Protein AF-A0A7Y5C5S9-F1 (afdb_monomer)

Mean predicted aligned error: 4.62 Å

Foldseek 3Di:
DVLPADPVAQQRCPLQDGPCCCVPPQVARSNAQQRCPLQHGCNCCVPPQVARSNDQQRCPQPRGCNCCVPPQVWRSNWHWAKAWDPPAAAAEAEAQDKDKTFIDTTTRLDFWKWKFKDAQNHGDGTQGPIDTPPGIDMGHHHPPDDWDWRIWMKMARPRDRVHIDRHPGIYTYYYDDDD

Sequence (179 aa):
NTHGTNPKKADTDDDGLSDGAEVNTHGTNPKKADTDDDGLSDGDEVNVYGTDPLDRDTDNDTLLDGAEVNVYGTNPTEPDLLILVKPEDGATWKIGEKYSIRWNSIGGVGEFVRIELWRDSSFVRKIKNSTANDGKSNWKVPDDVEPGDGYHIYIQSIATPAIDDIGDNSFSVKRKRAR

Secondary structure (DSSP, 8-state):
--S---TT-SSSSSSSS-HHHIIIII---TT-SSSSSSSS-HHHIIIII---TT-S-TT-SSS-HHHIIIII---TTS--EEEEEESPTTEEEETT-EEEEEEEEESS--SEEEEEEEETTEEEEEEEEEEESSSEEEEE--TTSPPEEEEEEEEEESS-TT-EE--S--EEEEPPPP-

Solvent-accessible surface area (backbone atoms only — not comparable to full-atom values): 9758 Å² total; per-residue (Å²): 122,94,84,68,56,46,95,92,44,67,35,52,50,73,38,80,46,37,37,63,47,23,60,75,71,70,67,40,48,48,72,40,37,37,55,57,70,41,73,45,32,38,25,44,22,62,75,71,70,69,40,49,47,80,42,46,35,56,48,67,59,84,56,32,32,23,44,22,57,78,73,65,69,36,54,45,75,48,48,44,42,45,45,70,64,32,70,48,66,75,36,78,47,40,40,71,41,74,48,65,37,28,36,51,77,36,65,64,42,54,69,32,29,26,32,32,37,29,38,74,96,42,83,72,45,75,77,32,87,65,42,65,62,74,44,56,46,81,46,61,41,51,86,86,60,75,66,45,69,48,29,26,48,31,39,30,22,67,72,41,68,86,35,44,30,65,35,95,33,36,25,29,37,36,75,58,80,84,129

Nearest PDB structures (foldseek):
  3pdd-assembly1_A  TM=5.512E-01  e=2.841E-04  Acetivibrio thermocellus ATCC 27405
  3pxj-assembly4_D  TM=5.371E-01  e=2.336E-03  Drosophila melanogaster
  6dfq-assembly3_C  TM=6.005E-01  e=7.583E-03  Mus musculus
  5uv6-assembly1_B  TM=5.322E-01  e=9.716E-03  Homo sapiens
  4xed-assembly1_A  TM=4.357E-01  e=7.127E-03  Thermoplasmatales archaeon SCGC AB-540-F20

pLDDT: mean 94.69, std 7.01, range [57.31, 98.75]

Structure (mmCIF, N/CA/C/O backbone):
data_AF-A0A7Y5C5S9-F1
#
_entry.id   AF-A0A7Y5C5S9-F1
#
loop_
_atom_site.group_PDB
_atom_site.id
_atom_site.type_symbol
_atom_site.label_atom_id
_atom_site.label_alt_id
_atom_site.label_comp_id
_atom_site.label_asym_id
_atom_site.label_entity_id
_atom_site.label_seq_id
_atom_site.pdbx_PDB_ins_code
_atom_site.Cartn_x
_atom_site.Cartn_y
_atom_site.Cartn_z
_atom_site.occupancy
_atom_site.B_iso_or_equiv
_atom_site.auth_seq_id
_atom_site.auth_comp_id
_atom_site.auth_asym_id
_atom_site.auth_atom_id
_atom_site.pdbx_PDB_model_num
ATOM 1 N N . ASN A 1 1 ? 30.227 -10.612 -29.223 1.00 58.25 1 ASN A N 1
ATOM 2 C CA . ASN A 1 1 ? 28.996 -10.326 -28.471 1.00 58.25 1 ASN A CA 1
ATOM 3 C C . ASN A 1 1 ? 28.948 -11.272 -27.279 1.00 58.25 1 ASN A C 1
ATOM 5 O O . ASN A 1 1 ? 28.619 -12.435 -27.463 1.00 58.25 1 ASN A O 1
ATOM 9 N N . THR A 1 2 ? 29.396 -10.814 -26.111 1.00 68.06 2 THR A N 1
ATOM 10 C CA . THR A 1 2 ? 29.477 -11.603 -24.865 1.00 68.06 2 THR A CA 1
ATOM 11 C C . THR A 1 2 ? 28.144 -11.681 -24.120 1.00 68.06 2 THR A C 1
ATOM 13 O O . THR A 1 2 ? 27.938 -12.629 -23.375 1.00 68.06 2 THR A O 1
ATOM 16 N N . HIS A 1 3 ? 27.228 -10.746 -24.383 1.00 71.75 3 HIS A N 1
ATOM 17 C CA . HIS A 1 3 ? 25.889 -10.671 -23.779 1.00 71.75 3 HIS A CA 1
ATOM 18 C C . HIS A 1 3 ? 24.813 -11.311 -24.685 1.00 71.75 3 HIS A C 1
ATOM 20 O O . HIS A 1 3 ? 23.666 -11.528 -24.307 1.00 71.75 3 HIS A O 1
ATOM 26 N N . GLY A 1 4 ? 25.205 -11.705 -25.901 1.00 76.75 4 GLY A N 1
ATOM 27 C CA . GLY A 1 4 ? 24.376 -12.403 -26.877 1.00 76.75 4 GLY A CA 1
ATOM 28 C C . GLY A 1 4 ? 23.240 -11.559 -27.452 1.00 76.75 4 GLY A C 1
ATOM 29 O O . GLY A 1 4 ? 22.268 -12.147 -27.922 1.00 76.75 4 GLY A O 1
ATOM 30 N N . THR A 1 5 ? 23.343 -10.234 -27.377 1.00 82.56 5 THR A N 1
ATOM 31 C CA . THR A 1 5 ? 22.364 -9.288 -27.924 1.00 82.56 5 THR A CA 1
ATOM 32 C C . THR A 1 5 ? 22.268 -9.360 -29.454 1.00 82.56 5 THR A C 1
ATOM 34 O O . THR A 1 5 ? 23.055 -10.055 -30.117 1.00 82.56 5 THR A O 1
ATOM 37 N N . ASN A 1 6 ? 21.305 -8.672 -30.063 1.00 82.12 6 ASN A N 1
ATOM 38 C CA . ASN A 1 6 ? 21.208 -8.631 -31.518 1.00 82.12 6 ASN A CA 1
ATOM 39 C C . ASN A 1 6 ? 22.144 -7.544 -32.079 1.00 82.12 6 ASN A C 1
ATOM 41 O O . ASN A 1 6 ? 21.809 -6.374 -32.011 1.00 82.12 6 ASN A O 1
ATOM 45 N N . PRO A 1 7 ? 23.261 -7.868 -32.763 1.00 80.19 7 PRO A N 1
ATOM 46 C CA . PRO A 1 7 ? 24.206 -6.852 -33.248 1.00 80.19 7 PRO A CA 1
ATOM 47 C C . PRO A 1 7 ? 23.635 -5.909 -34.327 1.00 80.19 7 PRO A C 1
ATOM 49 O O . PRO A 1 7 ? 24.339 -5.011 -34.784 1.00 80.19 7 PRO A O 1
ATOM 52 N N . LYS A 1 8 ? 22.404 -6.146 -34.801 1.00 85.06 8 LYS A N 1
ATOM 53 C CA . LYS A 1 8 ? 21.686 -5.294 -35.761 1.00 85.06 8 LYS A CA 1
ATOM 54 C C . LYS A 1 8 ? 20.579 -4.452 -35.116 1.00 85.06 8 LYS A C 1
ATOM 56 O O . LYS A 1 8 ? 19.925 -3.704 -35.838 1.00 85.06 8 LYS A O 1
ATOM 61 N N . LYS A 1 9 ? 20.349 -4.597 -33.812 1.00 88.00 9 LYS A N 1
ATOM 62 C CA . LYS A 1 9 ? 19.328 -3.891 -33.038 1.00 88.00 9 LYS A CA 1
ATOM 63 C C . LYS A 1 9 ? 20.043 -3.220 -31.864 1.00 88.00 9 LYS A C 1
ATOM 65 O O . LYS A 1 9 ? 20.877 -3.851 -31.236 1.00 88.00 9 LYS A O 1
ATOM 70 N N . ALA A 1 10 ? 19.816 -1.928 -31.657 1.00 91.94 10 ALA A N 1
ATOM 71 C CA . ALA A 1 10 ? 20.528 -1.187 -30.611 1.00 91.94 10 ALA A CA 1
ATOM 72 C C . A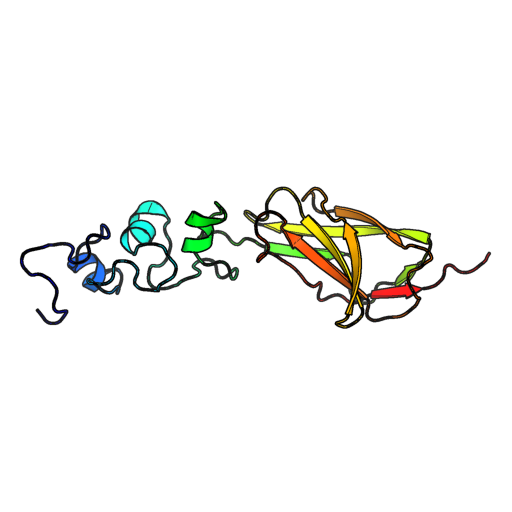LA A 1 10 ? 19.936 -1.407 -29.209 1.00 91.94 10 ALA A C 1
ATOM 74 O O . ALA A 1 10 ? 20.607 -1.091 -28.241 1.00 91.94 10 ALA A O 1
ATOM 75 N N . ASP A 1 11 ? 18.711 -1.917 -29.152 1.00 96.06 11 ASP A N 1
ATOM 76 C CA . ASP A 1 11 ? 17.873 -2.222 -27.991 1.00 96.06 11 ASP A CA 1
ATOM 77 C C . ASP A 1 11 ? 17.290 -3.605 -28.310 1.00 96.06 11 ASP A C 1
ATOM 79 O O . ASP A 1 11 ? 16.587 -3.749 -29.311 1.00 96.06 11 ASP A O 1
ATOM 83 N N . THR A 1 12 ? 17.686 -4.661 -27.609 1.00 95.88 12 THR A N 1
ATOM 84 C CA . THR A 1 12 ? 17.434 -6.043 -28.041 1.00 95.88 12 THR A CA 1
ATOM 85 C C . THR A 1 12 ? 16.069 -6.574 -27.620 1.00 95.88 12 THR A C 1
ATOM 87 O O . THR A 1 12 ? 15.507 -7.377 -28.380 1.00 95.88 12 THR A O 1
ATOM 90 N N . ASP A 1 13 ? 15.488 -6.094 -26.532 1.00 95.94 13 ASP A N 1
ATOM 91 C CA . ASP A 1 13 ? 14.187 -6.494 -25.976 1.00 95.94 13 ASP A CA 1
ATOM 92 C C . ASP A 1 13 ? 13.051 -5.479 -26.190 1.00 95.94 13 ASP A C 1
ATOM 94 O O . ASP A 1 13 ? 11.905 -5.830 -25.919 1.00 95.94 13 ASP A O 1
ATOM 98 N N . ASP A 1 14 ? 13.323 -4.346 -26.848 1.00 96.94 14 ASP A N 1
ATOM 99 C CA . ASP A 1 14 ? 12.353 -3.288 -27.197 1.00 96.94 14 ASP A CA 1
ATOM 100 C C . ASP A 1 14 ? 11.712 -2.611 -25.973 1.00 96.94 14 ASP A C 1
ATOM 102 O O . ASP A 1 14 ? 10.530 -2.256 -26.017 1.00 96.94 14 ASP A O 1
ATOM 106 N N . ASP A 1 15 ? 12.466 -2.430 -24.892 1.00 97.19 15 ASP A N 1
ATOM 107 C CA . ASP A 1 15 ? 11.975 -1.828 -23.647 1.00 97.19 15 ASP A CA 1
ATOM 108 C C . ASP A 1 15 ? 12.185 -0.298 -23.584 1.00 97.19 15 ASP A C 1
ATOM 110 O O . ASP A 1 15 ? 11.612 0.394 -22.745 1.00 97.19 15 ASP A O 1
ATOM 114 N N . GLY A 1 16 ? 12.952 0.258 -24.531 1.00 96.25 16 GLY A N 1
ATOM 115 C CA . GLY A 1 16 ? 13.267 1.683 -24.603 1.00 96.25 16 GLY A CA 1
ATOM 116 C C . GLY A 1 16 ? 14.657 2.061 -24.084 1.00 96.25 16 GLY A C 1
ATOM 117 O O . GLY A 1 16 ? 15.052 3.224 -24.248 1.00 96.25 16 GLY A O 1
ATOM 118 N N . LEU A 1 17 ? 15.436 1.121 -23.543 1.00 96.12 17 LEU A N 1
ATOM 119 C CA . LEU A 1 17 ? 16.866 1.263 -23.278 1.00 96.12 17 LEU A CA 1
ATOM 120 C C . LEU A 1 17 ? 17.694 0.546 -24.341 1.00 96.12 17 LEU A C 1
ATOM 122 O O . LEU A 1 17 ? 17.405 -0.534 -24.829 1.00 96.12 17 LEU A O 1
ATOM 126 N N . SER A 1 18 ? 18.793 1.182 -24.744 1.00 96.81 18 SER A N 1
ATOM 127 C CA . SER A 1 18 ? 19.740 0.511 -25.636 1.00 96.81 18 SER A CA 1
ATOM 128 C C . SER A 1 18 ? 20.545 -0.544 -24.875 1.00 96.81 18 SER A C 1
ATOM 130 O O . SER A 1 18 ? 21.018 -0.229 -23.783 1.00 96.81 18 SER A O 1
ATOM 132 N N . ASP A 1 19 ? 20.906 -1.655 -25.533 1.00 96.62 19 ASP A N 1
ATOM 133 C CA . ASP A 1 19 ? 21.816 -2.700 -25.029 1.00 96.62 19 ASP A CA 1
ATOM 134 C C . ASP A 1 19 ? 23.060 -2.105 -24.338 1.00 96.62 19 ASP A C 1
ATOM 136 O O . ASP A 1 19 ? 23.630 -2.648 -23.392 1.00 96.62 19 ASP A O 1
ATOM 140 N N . GLY A 1 20 ? 23.568 -1.001 -24.899 1.00 94.88 20 GLY A N 1
ATOM 141 C CA . GLY A 1 20 ? 24.749 -0.312 -24.399 1.00 94.88 20 GLY A CA 1
ATOM 142 C C . GLY A 1 20 ? 24.499 0.462 -23.105 1.00 94.88 20 GLY A C 1
ATOM 143 O O . GLY A 1 20 ? 25.398 0.505 -22.267 1.00 94.88 20 GLY A O 1
ATOM 144 N N . ALA A 1 21 ? 23.326 1.073 -22.946 1.00 96.50 21 ALA A N 1
ATOM 145 C CA . ALA A 1 21 ? 22.926 1.765 -21.721 1.00 96.50 21 ALA A CA 1
ATOM 146 C C . ALA A 1 21 ? 22.681 0.751 -20.601 1.00 96.50 21 ALA A C 1
ATOM 148 O O . ALA A 1 21 ? 23.250 0.891 -19.520 1.00 96.50 21 ALA A O 1
ATOM 149 N N . GLU A 1 22 ? 21.951 -0.316 -20.904 1.00 97.25 22 GLU A N 1
ATOM 150 C CA . GLU A 1 22 ? 21.696 -1.420 -19.982 1.00 97.25 22 GLU A CA 1
ATOM 151 C C . GLU A 1 22 ? 23.003 -2.017 -19.455 1.00 97.25 22 GLU A C 1
ATOM 153 O O . GLU A 1 22 ? 23.284 -1.965 -18.263 1.00 97.25 22 GLU A O 1
ATOM 158 N N . VAL A 1 23 ? 23.906 -2.456 -20.340 1.00 95.88 23 VAL A N 1
ATOM 159 C CA . VAL A 1 23 ? 25.148 -3.125 -19.914 1.00 95.88 23 VAL A CA 1
ATOM 160 C C . VAL A 1 23 ? 26.159 -2.176 -19.262 1.00 95.88 23 VAL A C 1
ATOM 162 O O . VAL A 1 23 ? 26.868 -2.585 -18.343 1.00 95.88 23 VAL A O 1
ATOM 165 N N . ASN A 1 24 ? 26.305 -0.937 -19.752 1.00 94.94 24 ASN A N 1
ATOM 166 C CA . ASN A 1 24 ? 27.396 -0.054 -19.307 1.00 94.94 24 ASN A CA 1
ATOM 167 C C . ASN A 1 24 ? 26.983 0.984 -18.259 1.00 94.94 24 ASN A C 1
ATOM 169 O O . ASN A 1 24 ? 27.870 1.604 -17.673 1.00 94.94 24 ASN A O 1
ATOM 173 N N . THR A 1 25 ? 25.686 1.245 -18.077 1.00 96.44 25 THR A N 1
ATOM 174 C CA . THR A 1 25 ? 25.184 2.303 -17.182 1.00 96.44 25 THR A CA 1
ATOM 175 C C . THR A 1 25 ? 24.277 1.751 -16.091 1.00 96.44 25 THR A C 1
ATOM 177 O O . THR A 1 25 ? 24.538 2.043 -14.929 1.00 96.44 25 THR A O 1
ATOM 180 N N . HIS A 1 26 ? 23.275 0.944 -16.443 1.00 96.00 26 HIS A N 1
ATOM 181 C CA . HIS A 1 26 ? 22.248 0.496 -15.491 1.00 96.00 26 HIS A CA 1
ATOM 182 C C . HIS A 1 26 ? 22.534 -0.885 -14.886 1.00 96.00 26 HIS A C 1
ATOM 184 O O . HIS A 1 26 ? 22.094 -1.178 -13.787 1.00 96.00 26 HIS A O 1
ATOM 190 N N . GLY A 1 27 ? 23.346 -1.713 -15.546 1.00 96.25 27 GLY A N 1
ATOM 191 C CA . GLY A 1 27 ? 23.648 -3.072 -15.094 1.00 96.25 27 GLY A CA 1
ATOM 192 C C . GLY A 1 27 ? 22.519 -4.076 -15.339 1.00 96.25 27 GLY A C 1
ATOM 193 O O . GLY A 1 27 ? 22.592 -5.189 -14.816 1.00 96.25 27 GLY A O 1
ATOM 194 N N . THR A 1 28 ? 21.521 -3.701 -16.138 1.00 97.38 28 THR A N 1
ATOM 195 C CA . THR A 1 28 ? 20.350 -4.511 -16.467 1.00 97.38 28 THR A CA 1
ATOM 196 C C . THR A 1 28 ? 20.635 -5.548 -17.560 1.00 97.38 28 THR A C 1
ATOM 198 O O . THR A 1 28 ? 21.748 -5.634 -18.106 1.00 97.38 28 THR A O 1
ATOM 201 N N . ASN A 1 29 ? 19.669 -6.429 -17.829 1.00 96.25 29 ASN A N 1
ATOM 202 C CA . ASN A 1 29 ? 19.806 -7.511 -18.796 1.00 96.25 29 ASN A CA 1
ATOM 203 C C . ASN A 1 29 ? 19.218 -7.123 -20.168 1.00 96.25 29 ASN A C 1
ATOM 205 O O . ASN A 1 29 ? 18.007 -7.232 -20.309 1.00 96.25 29 ASN A O 1
ATOM 209 N N . PRO A 1 30 ? 20.051 -6.932 -21.220 1.00 96.62 30 PRO A N 1
ATOM 210 C CA . PRO A 1 30 ? 19.650 -6.453 -22.556 1.00 96.62 30 PRO A CA 1
ATOM 211 C C . PRO A 1 30 ? 18.890 -7.463 -23.417 1.00 96.62 30 PRO A C 1
ATOM 213 O O . PRO A 1 30 ? 19.134 -7.632 -24.611 1.00 96.62 30 PRO A O 1
ATOM 216 N N . LYS A 1 31 ? 18.087 -8.307 -22.796 1.00 96.00 31 LYS A N 1
ATOM 217 C CA . LYS A 1 31 ? 17.258 -9.354 -23.405 1.00 96.00 31 LYS A CA 1
ATOM 218 C C . LYS A 1 31 ? 15.970 -9.566 -22.627 1.00 96.00 31 LYS A C 1
ATOM 220 O O . LYS A 1 31 ? 15.225 -10.500 -22.946 1.00 96.00 31 LYS A O 1
ATOM 225 N N . LYS A 1 32 ? 15.790 -8.820 -21.553 1.00 97.44 32 LYS A N 1
ATOM 226 C CA . LYS A 1 32 ? 14.720 -8.946 -20.603 1.00 97.44 32 LYS A CA 1
ATOM 227 C C . LYS A 1 32 ? 14.296 -7.522 -20.271 1.00 97.44 32 LYS A C 1
ATOM 229 O O . LYS A 1 32 ? 14.909 -6.901 -19.428 1.00 97.44 32 LYS A O 1
ATOM 234 N N . ALA A 1 33 ? 13.198 -7.114 -20.898 1.00 98.25 33 ALA A N 1
ATOM 235 C CA . ALA A 1 33 ? 12.652 -5.770 -20.790 1.00 98.25 33 ALA A CA 1
ATOM 236 C C . ALA A 1 33 ? 12.352 -5.306 -19.356 1.00 98.25 33 ALA A C 1
ATOM 238 O O . ALA A 1 33 ? 12.152 -4.127 -19.169 1.00 98.25 33 ALA A O 1
ATOM 239 N N . ASP A 1 34 ? 12.240 -6.221 -18.394 1.00 98.62 34 ASP A N 1
ATOM 240 C CA . ASP A 1 34 ? 11.976 -5.983 -16.971 1.00 98.62 34 ASP A CA 1
ATOM 241 C C . ASP A 1 34 ? 12.987 -6.856 -16.215 1.00 98.62 34 ASP A C 1
ATOM 243 O O . ASP A 1 34 ? 12.839 -8.086 -16.169 1.00 98.62 34 ASP A O 1
ATOM 247 N N . THR A 1 35 ? 14.092 -6.285 -15.744 1.00 98.50 35 THR A N 1
ATOM 248 C CA . THR A 1 35 ? 15.242 -7.042 -15.243 1.00 98.50 35 THR A CA 1
ATOM 249 C C . THR A 1 35 ? 14.985 -7.652 -13.874 1.00 98.50 35 THR A C 1
ATOM 251 O O . THR A 1 35 ? 15.441 -8.784 -13.632 1.00 98.50 35 THR A O 1
ATOM 254 N N . ASP A 1 36 ? 14.220 -6.998 -13.016 1.00 98.44 36 ASP A N 1
ATOM 255 C CA . ASP A 1 36 ? 13.982 -7.428 -11.641 1.00 98.44 36 ASP A CA 1
ATOM 256 C C . ASP A 1 36 ? 12.630 -8.146 -11.428 1.00 98.44 36 ASP A C 1
ATOM 258 O O . ASP A 1 36 ? 12.421 -8.747 -10.370 1.00 98.44 36 ASP A O 1
ATOM 262 N N . ASP A 1 37 ? 11.803 -8.243 -12.476 1.00 98.50 37 ASP A N 1
ATOM 263 C CA . ASP A 1 37 ? 10.478 -8.880 -12.569 1.00 98.50 37 ASP A CA 1
ATOM 264 C C . ASP A 1 37 ? 9.375 -8.194 -11.737 1.00 98.50 37 ASP A C 1
ATOM 266 O O . ASP A 1 37 ? 8.495 -8.889 -11.193 1.00 98.50 37 ASP A O 1
ATOM 270 N N . ASP A 1 38 ? 9.435 -6.886 -11.517 1.00 98.31 38 ASP A N 1
ATOM 271 C CA . ASP A 1 38 ? 8.459 -6.157 -10.700 1.00 98.31 38 ASP A CA 1
ATOM 272 C C . ASP A 1 38 ? 7.181 -5.736 -11.466 1.00 98.31 38 ASP A C 1
ATOM 274 O O . ASP A 1 38 ? 6.123 -5.526 -10.855 1.00 98.31 38 ASP A O 1
ATOM 278 N N . GLY A 1 39 ? 7.233 -5.765 -12.802 1.00 97.94 39 GLY A N 1
ATOM 279 C CA . GLY A 1 39 ? 6.149 -5.387 -13.703 1.00 97.94 39 GLY A CA 1
ATOM 280 C C . GLY A 1 39 ? 6.308 -4.028 -14.393 1.00 97.94 39 GLY A C 1
ATOM 281 O O . GLY A 1 39 ? 5.391 -3.652 -15.137 1.00 97.94 39 GLY A O 1
ATOM 282 N N . LEU A 1 40 ? 7.413 -3.309 -14.186 1.00 98.38 40 LEU A N 1
ATOM 283 C CA . LEU A 1 40 ? 7.868 -2.195 -15.021 1.00 98.38 40 LEU A CA 1
ATOM 284 C C . LEU A 1 40 ? 9.012 -2.633 -15.923 1.00 98.38 40 LEU A C 1
ATOM 286 O O . LEU A 1 40 ? 9.727 -3.582 -15.644 1.00 98.38 40 LEU A O 1
ATOM 290 N N . SER A 1 41 ? 9.124 -1.970 -17.071 1.00 98.56 41 SER A N 1
ATOM 291 C CA . SER A 1 41 ? 10.272 -2.196 -17.937 1.00 98.56 41 SER A CA 1
ATOM 292 C C . SER A 1 41 ? 11.463 -1.359 -17.482 1.00 98.56 41 SER A C 1
ATOM 294 O O . SER A 1 41 ? 11.239 -0.215 -17.085 1.00 98.56 41 SER A O 1
ATOM 296 N N . ASP A 1 42 ? 12.700 -1.842 -17.638 1.00 98.75 42 ASP A N 1
ATOM 297 C CA . ASP A 1 42 ? 13.905 -1.100 -17.233 1.00 98.75 42 ASP A CA 1
ATOM 298 C C . ASP A 1 42 ? 13.907 0.298 -17.884 1.00 98.75 42 ASP A C 1
ATOM 300 O O . ASP A 1 42 ? 14.287 1.313 -17.287 1.00 98.75 42 ASP A O 1
ATOM 304 N N . GLY A 1 43 ? 13.431 0.381 -19.131 1.00 98.44 43 GLY A N 1
ATOM 305 C CA . GLY A 1 43 ? 13.217 1.641 -19.826 1.00 98.44 43 GLY A CA 1
ATOM 306 C C . GLY A 1 43 ? 12.145 2.552 -19.245 1.00 98.44 43 GLY A C 1
ATOM 307 O O . GLY A 1 43 ? 12.384 3.764 -19.201 1.00 98.44 43 GLY A O 1
ATOM 308 N N . ASP A 1 44 ? 11.006 2.044 -18.787 1.00 98.62 44 ASP A N 1
ATOM 309 C CA . ASP A 1 44 ? 10.007 2.865 -18.092 1.00 98.62 44 ASP A CA 1
ATOM 310 C C . ASP A 1 44 ? 10.532 3.339 -16.731 1.00 98.62 44 ASP A C 1
ATOM 312 O O . ASP A 1 44 ? 10.391 4.517 -16.385 1.00 98.62 44 ASP A O 1
ATOM 316 N N . GLU A 1 45 ? 11.197 2.463 -15.989 1.00 98.69 45 GLU A N 1
ATOM 317 C CA . GLU A 1 45 ? 11.814 2.768 -14.699 1.00 98.69 45 GLU A CA 1
ATOM 318 C C . GLU A 1 45 ? 12.819 3.913 -14.814 1.00 98.69 45 GLU A C 1
ATOM 320 O O . GLU A 1 45 ? 12.683 4.945 -14.154 1.00 98.69 45 GLU A O 1
ATOM 325 N N . VAL A 1 46 ? 13.765 3.816 -15.750 1.00 98.50 46 VAL A N 1
ATOM 326 C CA . VAL A 1 46 ? 14.806 4.836 -15.935 1.00 98.50 46 VAL A CA 1
ATOM 327 C C . VAL A 1 46 ? 14.262 6.126 -16.556 1.00 98.50 46 VAL A C 1
ATOM 329 O O . VAL A 1 46 ? 14.677 7.223 -16.166 1.00 98.50 46 VAL A O 1
ATOM 332 N N . ASN A 1 47 ? 13.386 6.037 -17.563 1.00 98.12 47 ASN A N 1
ATOM 333 C CA . ASN A 1 47 ? 13.006 7.209 -18.363 1.00 98.12 47 ASN A CA 1
ATOM 334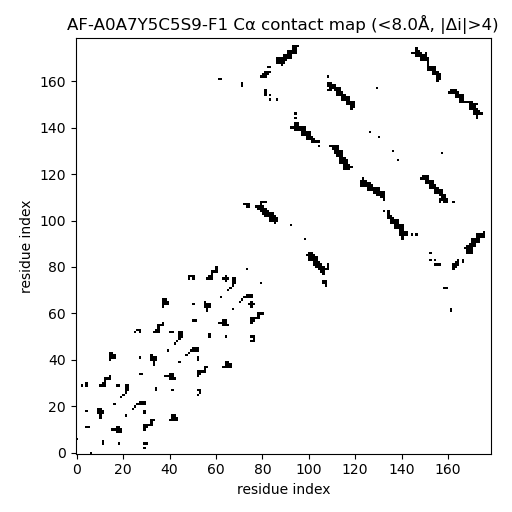 C C . ASN A 1 47 ? 11.740 7.921 -17.873 1.00 98.12 47 ASN A C 1
ATOM 336 O O . ASN A 1 47 ? 11.543 9.091 -18.225 1.00 98.12 47 ASN A O 1
ATOM 340 N N . VAL A 1 48 ? 10.872 7.240 -17.118 1.00 98.25 48 VAL A N 1
ATOM 341 C CA . VAL A 1 48 ? 9.544 7.747 -16.740 1.00 98.25 48 VAL A CA 1
ATOM 342 C C . VAL A 1 48 ? 9.403 7.888 -15.229 1.00 98.25 48 VAL A C 1
ATOM 344 O O . VAL A 1 48 ? 9.027 8.971 -14.774 1.00 98.25 48 VAL A O 1
ATOM 347 N N . TYR A 1 49 ? 9.695 6.832 -14.467 1.00 98.19 49 TYR A N 1
ATOM 348 C CA . TYR A 1 49 ? 9.365 6.767 -13.037 1.00 98.19 49 TYR A CA 1
ATOM 349 C C . TYR A 1 49 ? 10.527 7.147 -12.113 1.00 98.19 49 TYR A C 1
ATOM 351 O O . TYR A 1 49 ? 10.293 7.683 -11.033 1.00 98.19 49 TYR A O 1
ATOM 359 N N . GLY A 1 50 ? 11.768 6.996 -12.574 1.00 97.94 50 GLY A N 1
ATOM 360 C CA . GLY A 1 50 ? 12.966 7.296 -11.793 1.00 97.94 50 GLY A CA 1
ATOM 361 C C . GLY A 1 50 ? 13.265 6.266 -10.702 1.00 97.94 50 GLY A C 1
ATOM 362 O O . GLY A 1 50 ? 13.897 6.638 -9.712 1.00 97.94 50 GLY A O 1
ATOM 363 N N . THR A 1 51 ? 12.810 5.026 -10.886 1.00 98.62 51 THR A N 1
ATOM 364 C CA . THR A 1 51 ? 13.079 3.866 -10.023 1.00 98.62 51 THR A CA 1
ATOM 365 C C . THR A 1 51 ? 14.402 3.187 -10.397 1.00 98.62 51 THR A C 1
ATOM 367 O O . THR A 1 51 ? 15.042 3.563 -11.391 1.00 98.62 51 THR A O 1
ATOM 370 N N . ASP A 1 52 ? 14.881 2.260 -9.564 1.00 98.25 52 ASP A N 1
ATOM 371 C CA . ASP A 1 52 ? 16.085 1.467 -9.848 1.00 98.25 52 ASP A CA 1
ATOM 372 C C . ASP A 1 52 ? 15.700 0.149 -10.544 1.00 98.25 52 ASP A C 1
ATOM 374 O O . ASP A 1 52 ? 15.165 -0.720 -9.871 1.00 98.25 52 ASP A O 1
ATOM 378 N N . PRO A 1 53 ? 16.067 -0.079 -11.824 1.00 98.50 53 PRO A N 1
ATOM 379 C CA . PRO A 1 53 ? 15.652 -1.268 -12.587 1.00 98.50 53 PRO A CA 1
ATOM 380 C C . PRO A 1 53 ? 16.285 -2.597 -12.134 1.00 98.50 53 PRO A C 1
ATOM 382 O O . PRO A 1 53 ? 16.282 -3.614 -12.833 1.00 98.50 53 PRO A O 1
ATOM 385 N N . LEU A 1 54 ? 16.953 -2.581 -10.983 1.00 98.50 54 LEU A N 1
ATOM 386 C CA . LEU A 1 54 ? 17.507 -3.746 -10.306 1.00 98.50 54 LEU A CA 1
ATOM 387 C C . LEU A 1 54 ? 16.883 -3.963 -8.918 1.00 98.50 54 LEU A C 1
ATOM 389 O O . LEU A 1 54 ? 17.302 -4.904 -8.226 1.00 98.50 54 LEU A O 1
ATOM 393 N N . ASP A 1 55 ? 15.948 -3.110 -8.501 1.00 98.62 55 ASP A N 1
ATOM 394 C CA . ASP A 1 55 ? 15.299 -3.127 -7.197 1.00 98.62 55 ASP A CA 1
ATOM 395 C C . ASP A 1 55 ? 13.779 -3.009 -7.325 1.00 98.62 55 ASP A C 1
ATOM 397 O O . ASP A 1 55 ? 13.240 -1.957 -7.632 1.00 98.62 55 ASP A O 1
ATOM 401 N N . ARG A 1 56 ? 13.087 -4.093 -6.968 1.00 98.56 56 ARG A N 1
ATOM 402 C CA . ARG A 1 56 ? 11.652 -4.261 -7.234 1.00 98.56 56 ARG A CA 1
ATOM 403 C C . ARG A 1 56 ? 10.737 -3.350 -6.407 1.00 98.56 56 ARG A C 1
ATOM 405 O O . ARG A 1 56 ? 9.522 -3.493 -6.508 1.00 98.56 56 ARG A O 1
ATOM 412 N N . ASP A 1 57 ? 11.305 -2.614 -5.460 1.00 98.38 57 ASP A N 1
ATOM 413 C CA . ASP A 1 57 ? 10.647 -1.800 -4.430 1.00 98.38 57 ASP A CA 1
ATOM 414 C C . ASP A 1 57 ? 11.627 -0.677 -4.047 1.00 98.38 57 ASP A C 1
ATOM 416 O O . ASP A 1 57 ? 12.387 -0.768 -3.072 1.00 98.38 57 ASP A O 1
ATOM 420 N N . THR A 1 58 ? 11.675 0.358 -4.884 1.00 98.44 58 THR A N 1
ATOM 421 C CA . THR A 1 58 ? 12.685 1.422 -4.831 1.00 98.44 58 THR A CA 1
ATOM 422 C C . THR A 1 58 ? 12.630 2.199 -3.514 1.00 98.44 58 THR A C 1
ATOM 424 O O . THR A 1 58 ? 13.669 2.611 -2.976 1.00 98.44 58 THR A O 1
ATOM 427 N N . ASP A 1 59 ? 11.441 2.427 -2.957 1.00 97.25 59 ASP A N 1
ATOM 428 C CA . ASP A 1 59 ? 11.273 3.198 -1.721 1.00 97.25 59 ASP A CA 1
ATOM 429 C C . ASP A 1 59 ? 11.204 2.352 -0.438 1.00 97.25 59 ASP A C 1
ATOM 431 O O . ASP A 1 59 ? 11.294 2.900 0.672 1.00 97.25 59 ASP A O 1
ATOM 435 N N . ASN A 1 60 ? 11.230 1.026 -0.594 1.00 96.56 60 ASN A N 1
ATOM 436 C CA . ASN A 1 60 ? 11.292 0.018 0.457 1.00 96.56 60 ASN A CA 1
ATOM 437 C C . ASN A 1 60 ? 10.070 0.037 1.392 1.00 96.56 60 ASN A C 1
ATOM 439 O O . ASN A 1 60 ? 10.211 -0.163 2.612 1.00 96.56 60 ASN A O 1
ATOM 443 N N . ASP A 1 61 ? 8.877 0.279 0.853 1.00 94.88 61 ASP A N 1
ATOM 444 C CA . ASP A 1 61 ? 7.617 0.293 1.600 1.00 94.88 61 ASP A CA 1
ATOM 445 C C . ASP A 1 61 ? 6.815 -1.021 1.519 1.00 94.88 61 ASP A C 1
ATOM 447 O O . ASP A 1 61 ? 5.764 -1.141 2.161 1.00 94.88 61 ASP A O 1
ATOM 451 N N . THR A 1 62 ? 7.361 -2.038 0.838 1.00 93.94 62 THR A N 1
ATOM 452 C CA . THR A 1 62 ? 6.805 -3.376 0.552 1.00 93.94 62 THR A CA 1
ATOM 453 C C . THR A 1 62 ? 5.830 -3.471 -0.620 1.00 93.94 62 THR A C 1
ATOM 455 O O . THR A 1 62 ? 5.376 -4.582 -0.947 1.00 93.94 62 THR A O 1
ATOM 458 N N . LEU A 1 63 ? 5.502 -2.354 -1.257 1.00 95.94 63 LEU A N 1
ATOM 459 C CA . LEU A 1 63 ? 4.795 -2.299 -2.524 1.00 95.94 63 LEU A CA 1
ATOM 460 C C . LEU A 1 63 ? 5.829 -2.338 -3.654 1.00 95.94 63 LEU A C 1
ATOM 462 O O . LEU A 1 63 ? 6.899 -1.770 -3.552 1.00 95.94 63 LEU A O 1
ATOM 466 N N . LEU A 1 64 ? 5.550 -3.109 -4.707 1.00 98.12 64 LEU A N 1
ATOM 467 C CA . LEU A 1 64 ? 6.471 -3.164 -5.844 1.00 98.12 64 LEU A CA 1
ATOM 468 C C . LEU A 1 64 ? 6.239 -1.957 -6.747 1.00 98.12 64 LEU A C 1
ATOM 470 O O . LEU A 1 64 ? 5.064 -1.652 -6.989 1.00 98.12 64 LEU A O 1
ATOM 474 N N . ASP A 1 65 ? 7.285 -1.389 -7.343 1.00 98.56 65 ASP A N 1
ATOM 475 C CA . ASP A 1 65 ? 7.180 -0.181 -8.176 1.00 98.56 65 ASP A CA 1
ATOM 476 C C . ASP A 1 65 ? 6.149 -0.380 -9.308 1.00 98.56 65 ASP A C 1
ATOM 478 O O . ASP A 1 65 ? 5.253 0.440 -9.559 1.00 98.56 65 ASP A O 1
ATOM 482 N N . GLY A 1 66 ? 6.159 -1.554 -9.941 1.00 98.19 66 GLY A N 1
ATOM 483 C CA . GLY A 1 66 ? 5.171 -1.942 -10.942 1.00 98.19 66 GLY A CA 1
ATOM 484 C C . GLY A 1 66 ? 3.759 -2.129 -10.414 1.00 98.19 66 GLY A C 1
ATOM 485 O O . GLY A 1 66 ? 2.798 -1.861 -11.144 1.00 98.19 66 GL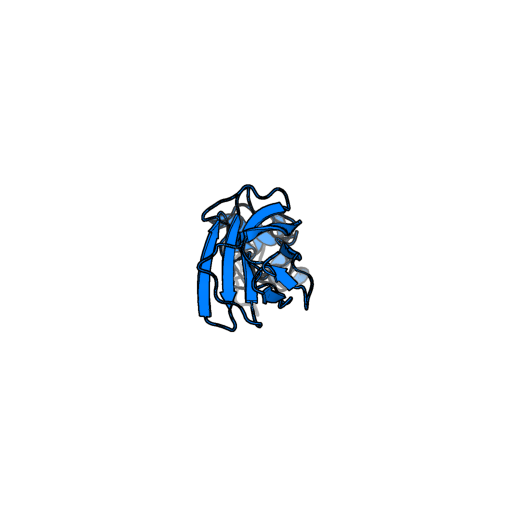Y A O 1
ATOM 486 N N . ALA A 1 67 ?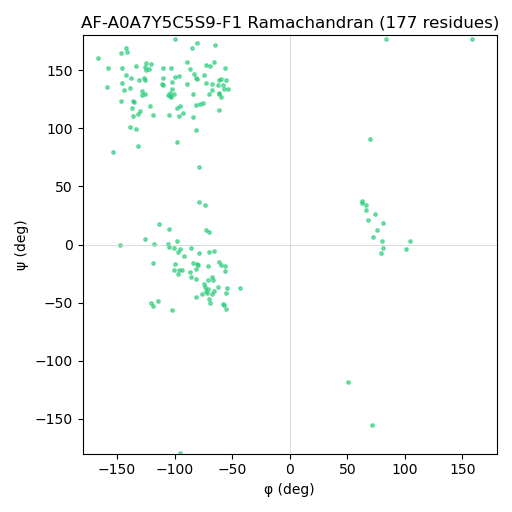 3.572 -2.538 -9.161 1.00 97.75 67 ALA A N 1
ATOM 487 C CA . ALA A 1 67 ? 2.247 -2.588 -8.548 1.00 97.75 67 ALA A CA 1
ATOM 488 C C . ALA A 1 67 ? 1.730 -1.177 -8.232 1.00 97.75 67 ALA A C 1
ATOM 490 O O . ALA A 1 67 ? 0.553 -0.882 -8.472 1.00 97.75 67 ALA A O 1
ATOM 491 N N . GLU A 1 68 ? 2.600 -0.301 -7.747 1.00 97.94 68 GLU A N 1
ATOM 492 C CA . GLU A 1 68 ? 2.294 1.100 -7.481 1.00 97.94 68 GLU A CA 1
ATOM 493 C C . GLU A 1 68 ? 1.811 1.819 -8.725 1.00 97.94 68 GLU A C 1
ATOM 495 O O . GLU A 1 68 ? 0.716 2.381 -8.732 1.00 97.94 68 GLU A O 1
ATOM 500 N N . VAL A 1 69 ? 2.558 1.710 -9.819 1.00 98.06 69 VAL A N 1
ATOM 501 C CA . VAL A 1 69 ? 2.213 2.362 -11.081 1.00 98.06 69 VAL A CA 1
ATOM 502 C C . VAL A 1 69 ? 0.976 1.735 -11.725 1.00 98.06 69 VAL A C 1
ATOM 504 O O . VAL A 1 69 ? 0.043 2.446 -12.113 1.00 98.06 69 VAL A O 1
ATOM 507 N N . ASN A 1 70 ? 0.945 0.406 -11.870 1.00 97.44 70 ASN A N 1
ATOM 508 C CA . ASN A 1 70 ? -0.051 -0.256 -12.719 1.00 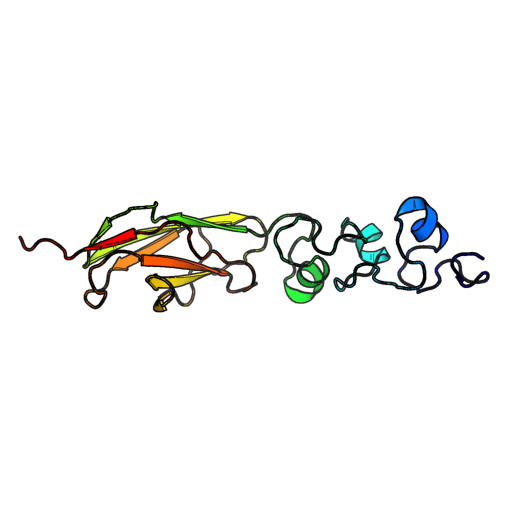97.44 70 ASN A CA 1
ATOM 509 C C . ASN A 1 70 ? -1.371 -0.569 -12.005 1.00 97.44 70 ASN A C 1
ATOM 511 O O . ASN A 1 70 ? -2.399 -0.747 -12.668 1.00 97.44 70 ASN A O 1
ATOM 515 N N . VAL A 1 71 ? -1.358 -0.689 -10.674 1.00 96.12 71 VAL A N 1
ATOM 516 C CA . VAL A 1 71 ? -2.520 -1.143 -9.894 1.00 96.12 71 VAL A CA 1
ATOM 517 C C . VAL A 1 71 ? -3.055 -0.040 -8.994 1.00 96.12 71 VAL A C 1
ATOM 519 O O . VAL A 1 71 ? -4.268 0.195 -8.990 1.00 96.12 71 VAL A O 1
ATOM 522 N N . TYR A 1 72 ? -2.182 0.624 -8.237 1.00 95.38 72 TYR A N 1
ATOM 523 C CA . TYR A 1 72 ? -2.604 1.523 -7.158 1.00 95.38 72 TYR A CA 1
ATOM 524 C C . TYR A 1 72 ? -2.570 3.008 -7.538 1.00 95.38 72 TYR A C 1
ATOM 526 O O . TYR A 1 72 ? -3.331 3.797 -6.976 1.00 95.38 72 TYR A O 1
ATOM 534 N N . GLY A 1 73 ? -1.781 3.379 -8.546 1.00 95.06 73 GLY A N 1
ATOM 535 C CA . GLY A 1 73 ? -1.565 4.763 -8.962 1.00 95.06 73 GLY A CA 1
ATOM 536 C C . GLY A 1 73 ? -0.827 5.595 -7.910 1.00 95.06 73 GLY A C 1
ATOM 537 O O . GLY A 1 73 ? -1.147 6.777 -7.757 1.00 95.06 73 GLY A O 1
ATOM 538 N N . THR A 1 74 ? 0.086 4.971 -7.165 1.00 96.00 74 THR A N 1
ATOM 539 C CA . THR A 1 74 ? 0.941 5.605 -6.147 1.00 96.00 74 THR A CA 1
ATOM 540 C C . THR A 1 74 ? 2.304 5.971 -6.748 1.00 96.00 74 THR A C 1
ATOM 542 O O . THR A 1 74 ? 2.478 5.879 -7.967 1.00 96.00 74 THR A O 1
ATOM 545 N N . ASN A 1 75 ? 3.204 6.550 -5.951 1.00 96.69 75 ASN A N 1
ATOM 546 C CA . ASN A 1 75 ? 4.483 7.059 -6.442 1.00 96.69 75 ASN A CA 1
ATOM 547 C C . ASN A 1 75 ? 5.604 6.103 -6.020 1.00 96.69 75 ASN A C 1
ATOM 549 O O . ASN A 1 75 ? 5.967 6.168 -4.853 1.00 96.69 75 ASN A O 1
ATOM 553 N N . PRO A 1 76 ? 6.245 5.380 -6.958 1.00 98.00 76 PRO A N 1
ATOM 554 C CA . PRO A 1 76 ? 7.200 4.319 -6.632 1.00 98.00 76 PRO A CA 1
ATOM 555 C C . PRO A 1 76 ? 8.557 4.783 -6.091 1.00 98.00 76 PRO A C 1
ATOM 557 O O . PRO A 1 76 ? 9.541 4.060 -6.061 1.00 98.00 76 PRO A O 1
ATOM 560 N N . THR A 1 77 ? 8.661 6.056 -5.728 1.00 97.75 77 THR A N 1
ATOM 561 C CA . THR A 1 77 ? 9.870 6.637 -5.135 1.00 97.75 77 THR A CA 1
ATOM 562 C C . THR A 1 77 ? 9.568 7.323 -3.802 1.00 97.75 77 THR A C 1
ATOM 564 O O . THR A 1 77 ? 10.443 7.984 -3.229 1.00 97.75 77 THR A O 1
ATOM 567 N N . GLU A 1 78 ? 8.326 7.231 -3.320 1.00 96.88 78 GLU A N 1
ATOM 568 C CA . GLU A 1 78 ? 7.851 7.880 -2.105 1.00 96.88 78 GLU A CA 1
ATOM 569 C C . GLU A 1 78 ? 6.985 6.931 -1.265 1.00 96.88 78 GLU A C 1
ATOM 571 O O . GLU A 1 78 ? 5.859 6.642 -1.657 1.00 96.88 78 GLU A O 1
ATOM 576 N N . PRO A 1 79 ? 7.411 6.605 -0.031 1.00 96.62 79 PRO A N 1
ATOM 577 C CA . PRO A 1 79 ? 6.834 5.493 0.709 1.00 96.62 79 PRO A CA 1
ATOM 578 C C . PRO A 1 79 ? 5.378 5.730 1.117 1.00 96.62 79 PRO A C 1
ATOM 580 O O . PRO A 1 79 ? 5.016 6.778 1.681 1.00 96.62 79 PRO A O 1
ATOM 583 N N . ASP A 1 80 ? 4.575 4.685 0.980 1.00 96.44 80 ASP A N 1
ATOM 584 C CA . ASP A 1 80 ? 3.172 4.607 1.338 1.00 96.44 80 ASP A CA 1
ATOM 585 C C . ASP A 1 80 ? 2.964 3.949 2.707 1.00 96.44 80 ASP A C 1
ATOM 587 O O . ASP A 1 80 ? 2.715 2.754 2.872 1.00 96.44 80 ASP A O 1
ATOM 591 N N . LEU A 1 81 ? 2.993 4.769 3.757 1.00 95.19 81 LEU A N 1
ATOM 592 C CA . LEU A 1 81 ? 2.938 4.270 5.130 1.00 95.19 81 LEU A CA 1
ATOM 593 C C . LEU A 1 81 ? 1.633 4.622 5.824 1.00 95.19 81 LEU A C 1
ATOM 595 O O . LEU A 1 81 ? 1.174 5.765 5.798 1.00 95.19 81 LEU A O 1
ATOM 599 N N . LEU A 1 82 ? 1.093 3.663 6.570 1.00 95.94 82 LEU A N 1
ATOM 600 C CA . LEU A 1 82 ? -0.007 3.862 7.505 1.00 95.94 82 LEU A CA 1
ATOM 601 C C . LEU A 1 82 ? 0.455 3.443 8.898 1.00 95.94 82 LEU A C 1
ATOM 603 O O . LEU A 1 82 ? 0.831 2.304 9.097 1.00 95.94 82 LEU A O 1
ATOM 607 N N . ILE A 1 83 ? 0.458 4.370 9.860 1.00 95.06 83 ILE A N 1
ATOM 608 C CA . ILE A 1 83 ? 1.116 4.154 11.159 1.00 95.06 83 ILE A CA 1
ATOM 609 C C . ILE A 1 83 ? 0.166 4.501 12.299 1.00 95.06 83 ILE A C 1
ATOM 611 O O . ILE A 1 83 ? -0.189 5.669 12.493 1.00 95.06 83 ILE A O 1
ATOM 615 N N . LEU A 1 84 ? -0.219 3.519 13.107 1.00 95.75 84 LEU A N 1
ATOM 616 C CA . LEU A 1 84 ? -1.015 3.702 14.315 1.00 95.75 84 LEU A CA 1
ATOM 617 C C . LEU A 1 84 ? -0.212 4.397 15.410 1.00 95.75 84 LEU A C 1
ATOM 619 O O . LEU A 1 84 ? 0.869 3.984 15.813 1.00 95.75 84 LEU A O 1
ATOM 623 N N . VAL A 1 85 ? -0.809 5.444 15.978 1.00 95.06 85 VAL A N 1
ATOM 624 C CA . VAL A 1 85 ? -0.219 6.201 17.096 1.00 95.06 85 VAL A CA 1
ATOM 625 C C . VAL A 1 85 ? -1.076 6.158 18.361 1.00 95.06 85 VAL A C 1
ATOM 627 O O . VAL A 1 85 ? -0.608 6.522 19.442 1.00 95.06 85 VAL A O 1
ATOM 630 N N . LYS A 1 86 ? -2.353 5.755 18.257 1.00 95.38 86 LYS A N 1
ATOM 631 C CA . LYS A 1 86 ? -3.223 5.494 19.414 1.00 95.38 86 LYS A CA 1
ATOM 632 C C . LYS A 1 86 ? -4.073 4.242 19.190 1.00 95.38 86 LYS A C 1
ATOM 634 O O . LYS A 1 86 ? -4.746 4.178 18.159 1.00 95.38 86 LYS A O 1
ATOM 639 N N . PRO A 1 87 ? -4.181 3.346 20.189 1.00 95.75 87 PRO A N 1
ATOM 640 C CA . PRO A 1 87 ? -3.696 3.478 21.573 1.00 95.75 87 PRO A CA 1
ATOM 641 C C . PRO A 1 87 ? -2.163 3.447 21.721 1.00 95.75 87 PRO A C 1
ATOM 643 O O . PRO A 1 87 ? -1.466 2.912 20.872 1.00 95.75 87 PRO A O 1
ATOM 646 N N . GLU A 1 88 ? -1.655 4.088 22.782 1.00 93.31 88 GLU A N 1
ATOM 647 C CA . GLU A 1 88 ? -0.262 3.898 23.230 1.00 93.31 88 GLU A CA 1
ATOM 648 C C . GLU A 1 88 ? -0.130 2.521 23.882 1.00 93.31 88 GLU A C 1
ATOM 650 O O . GLU A 1 88 ? -1.111 2.023 24.447 1.00 93.31 88 GLU A O 1
ATOM 655 N N . ASP A 1 89 ? 1.074 1.949 23.869 1.00 92.56 89 ASP A N 1
ATOM 656 C CA . ASP A 1 89 ? 1.319 0.674 24.537 1.00 92.56 89 ASP A CA 1
ATOM 657 C C . ASP A 1 89 ? 0.988 0.743 26.037 1.00 92.56 89 ASP A C 1
ATOM 659 O O . ASP A 1 89 ? 1.239 1.737 26.728 1.00 92.56 89 ASP A O 1
ATOM 663 N N . GLY A 1 90 ? 0.341 -0.306 26.539 1.00 91.94 90 GLY A N 1
ATOM 664 C CA . GLY A 1 90 ? -0.131 -0.401 27.918 1.00 91.94 90 GLY A CA 1
ATOM 665 C C . GLY A 1 90 ? -1.334 0.490 28.253 1.00 91.94 90 GLY A C 1
ATOM 666 O O . GLY A 1 90 ? -1.740 0.559 29.423 1.00 91.94 90 GLY A O 1
ATOM 667 N N . ALA A 1 91 ? -1.950 1.168 27.275 1.00 95.88 91 ALA A N 1
ATOM 668 C CA . ALA A 1 91 ? -3.138 1.980 27.527 1.00 95.88 91 ALA A CA 1
ATOM 669 C C . ALA A 1 91 ? -4.269 1.157 28.177 1.00 95.88 91 ALA A C 1
ATOM 671 O O . ALA A 1 91 ? -4.403 -0.055 28.012 1.00 95.88 91 ALA A O 1
ATOM 672 N N . THR A 1 92 ? -5.126 1.828 28.950 1.00 96.94 92 THR A N 1
ATOM 673 C CA . THR A 1 92 ? -6.326 1.213 29.536 1.00 96.94 92 THR A CA 1
ATOM 674 C C . THR A 1 92 ? -7.569 1.925 29.032 1.00 96.94 92 THR A C 1
ATOM 676 O O . THR A 1 92 ? -7.840 3.071 29.411 1.00 96.94 92 THR A O 1
ATOM 679 N N . TRP A 1 93 ? -8.362 1.237 28.219 1.00 96.75 93 TRP A N 1
ATOM 680 C CA . TRP A 1 93 ? -9.658 1.710 27.750 1.00 96.75 93 TRP A CA 1
ATOM 681 C C . TRP A 1 93 ? -10.782 1.088 28.573 1.00 96.75 93 TRP A C 1
ATOM 683 O O . TRP A 1 93 ? -10.697 -0.041 29.050 1.00 96.75 93 TRP A O 1
ATOM 693 N N . LYS A 1 94 ? -11.842 1.854 28.819 1.00 97.31 94 LYS A N 1
ATOM 694 C CA . LYS A 1 94 ? -12.967 1.425 29.649 1.00 97.31 94 LYS A CA 1
ATOM 695 C C . LYS A 1 94 ? -14.202 1.206 28.796 1.00 97.31 94 LYS A C 1
ATOM 697 O O . LYS A 1 94 ? -14.536 2.039 27.956 1.00 97.31 94 LYS A O 1
ATOM 702 N N . ILE A 1 95 ? -14.906 0.117 29.075 1.00 97.31 95 ILE A N 1
ATOM 703 C CA . ILE A 1 95 ? -16.205 -0.183 28.472 1.00 97.31 95 ILE A CA 1
ATOM 704 C C . ILE A 1 95 ? -17.159 1.002 28.669 1.00 97.31 95 ILE A C 1
ATOM 706 O O . ILE A 1 95 ? -17.239 1.583 29.757 1.00 97.31 95 ILE A O 1
ATOM 710 N N . GLY A 1 96 ? -17.854 1.380 27.600 1.00 96.12 96 GLY A N 1
ATOM 711 C CA . GLY A 1 96 ? -18.796 2.492 27.569 1.00 96.12 96 GLY A CA 1
ATOM 712 C C . GLY A 1 96 ? -18.163 3.884 27.448 1.00 96.12 96 GLY A C 1
ATOM 713 O O . GLY A 1 96 ? -18.902 4.851 27.251 1.00 96.12 96 GLY A O 1
ATOM 714 N N . GLU A 1 97 ? -16.836 4.018 27.535 1.00 97.19 97 GLU A N 1
ATOM 715 C CA . GLU A 1 97 ? -16.122 5.279 27.296 1.00 97.19 97 GLU A CA 1
ATOM 716 C C . GLU A 1 97 ? -15.746 5.440 25.816 1.00 97.19 97 GLU A C 1
ATOM 718 O O . GLU A 1 97 ? -15.671 4.466 25.061 1.00 97.19 97 GLU A O 1
ATOM 723 N N . LYS A 1 98 ? -15.536 6.692 25.390 1.00 97.56 98 LYS A N 1
ATOM 724 C CA . LYS A 1 98 ? -15.137 7.042 24.021 1.00 97.56 98 LYS A CA 1
ATOM 725 C C . LYS A 1 98 ? -13.654 7.407 23.975 1.00 97.56 98 LYS A C 1
ATOM 727 O O . LYS A 1 98 ? -13.214 8.263 24.737 1.00 97.56 98 LYS A O 1
ATOM 732 N N . TYR A 1 99 ? -12.931 6.811 23.035 1.00 97.19 99 TYR A N 1
ATOM 733 C CA . TYR A 1 99 ? -11.515 7.051 22.769 1.00 97.19 99 TYR A CA 1
ATOM 734 C C . TYR A 1 99 ? -11.302 7.437 21.304 1.00 97.19 99 TYR A C 1
ATOM 736 O O . TYR A 1 99 ? -12.122 7.110 20.444 1.00 97.19 99 TYR A O 1
ATOM 744 N N . SER A 1 100 ? -10.203 8.140 21.028 1.00 97.06 100 SER A N 1
ATOM 745 C CA . SER A 1 100 ? -9.752 8.408 19.663 1.00 97.06 100 SER A CA 1
ATOM 746 C C . SER A 1 100 ? -8.673 7.399 19.300 1.00 97.06 100 SER A C 1
ATOM 748 O O . SER A 1 100 ? -7.601 7.398 19.904 1.00 97.06 100 SER A O 1
ATOM 750 N N . ILE A 1 101 ? -8.956 6.593 18.288 1.00 97.56 101 ILE A N 1
ATOM 751 C CA . ILE A 1 101 ? -7.944 5.898 17.494 1.00 97.56 101 ILE A CA 1
ATOM 752 C C . ILE A 1 101 ? -7.290 6.965 16.619 1.00 97.56 101 ILE A C 1
ATOM 754 O O . ILE A 1 101 ? -7.978 7.892 16.174 1.00 97.56 101 ILE A O 1
ATOM 758 N N . ARG A 1 102 ? -5.972 6.907 16.454 1.00 97.44 102 ARG A N 1
ATOM 759 C CA . ARG A 1 102 ? -5.208 7.902 15.694 1.00 97.44 102 ARG A CA 1
ATOM 760 C C . ARG A 1 102 ? -4.103 7.213 14.921 1.00 97.44 102 ARG A C 1
ATOM 762 O O . ARG A 1 102 ? -3.515 6.263 15.435 1.00 97.44 102 ARG A O 1
ATOM 769 N N . TRP A 1 103 ? -3.809 7.748 13.750 1.00 97.81 103 TRP A N 1
ATOM 770 C CA . TRP A 1 103 ? -2.747 7.280 12.874 1.00 97.81 103 TRP A CA 1
ATOM 771 C C . TRP A 1 103 ? -2.131 8.458 12.117 1.00 97.81 103 TRP A C 1
ATOM 773 O O . TRP A 1 103 ? -2.714 9.546 12.076 1.00 97.81 103 TRP A O 1
ATOM 783 N N . ASN A 1 104 ? -0.964 8.222 11.535 1.00 96.62 104 ASN A N 1
ATOM 784 C CA . ASN A 1 104 ? -0.370 9.053 10.498 1.00 96.62 104 ASN A CA 1
ATOM 785 C C . ASN A 1 104 ? -0.415 8.277 9.177 1.00 96.62 104 ASN A C 1
ATOM 787 O O . ASN A 1 104 ? -0.387 7.048 9.194 1.00 96.62 104 ASN A O 1
ATOM 791 N N . SER A 1 105 ? -0.480 8.991 8.059 1.00 96.38 105 SER A N 1
ATOM 792 C CA . SER A 1 105 ? -0.355 8.410 6.723 1.00 96.38 105 SER A CA 1
ATOM 793 C C . SER A 1 105 ? 0.647 9.210 5.897 1.00 96.38 105 SER A C 1
ATOM 795 O O . SER A 1 105 ? 0.673 10.440 6.008 1.00 96.38 105 SER A O 1
ATOM 797 N N . ILE A 1 106 ? 1.445 8.525 5.088 1.00 95.56 106 ILE A N 1
ATOM 798 C CA . ILE A 1 106 ? 2.415 9.088 4.139 1.00 95.56 106 ILE A CA 1
ATOM 799 C C . ILE A 1 106 ? 2.101 8.479 2.770 1.00 95.56 106 ILE A C 1
ATOM 801 O O . ILE A 1 106 ? 1.672 7.334 2.728 1.00 95.56 106 ILE A O 1
ATOM 805 N N . GLY A 1 107 ? 2.234 9.257 1.696 1.00 93.62 107 GLY A N 1
ATOM 806 C CA . GLY A 1 107 ? 2.010 8.756 0.341 1.00 93.62 107 GLY A CA 1
ATOM 807 C C . GLY A 1 107 ? 0.543 8.460 -0.009 1.00 93.62 107 GLY A C 1
ATOM 808 O O . GLY A 1 107 ? -0.408 9.037 0.542 1.00 93.62 107 GLY A O 1
ATOM 809 N N . GLY A 1 108 ? 0.375 7.568 -0.972 1.00 92.56 108 GLY A N 1
ATOM 810 C CA . GLY A 1 108 ? -0.829 7.090 -1.636 1.00 92.56 108 GLY A CA 1
ATOM 811 C C . GLY A 1 108 ? -1.666 6.061 -0.872 1.00 92.56 108 GLY A C 1
ATOM 812 O O . GLY A 1 108 ? -2.339 5.235 -1.481 1.00 92.56 108 GLY A O 1
ATOM 813 N N . VAL A 1 109 ? -1.780 6.173 0.457 1.00 95.75 109 VAL A N 1
ATOM 814 C CA . VAL A 1 109 ? -2.648 5.296 1.283 1.00 95.75 109 VAL A CA 1
ATOM 815 C C . VAL A 1 109 ? -4.136 5.370 0.893 1.00 95.75 109 VAL A C 1
ATOM 817 O O . VAL A 1 109 ? -4.935 4.506 1.254 1.00 95.75 109 VAL A O 1
ATOM 820 N N . GLY A 1 110 ? -4.554 6.406 0.168 1.00 95.81 110 GLY A N 1
ATOM 821 C CA . GLY A 1 110 ? -5.933 6.602 -0.275 1.00 95.81 110 GLY A CA 1
ATOM 822 C C . GLY A 1 110 ? -6.845 7.265 0.766 1.00 95.81 110 GLY A C 1
ATOM 823 O O . GLY A 1 110 ? -6.460 7.576 1.894 1.00 95.81 110 GLY A O 1
ATOM 824 N N . GLU A 1 111 ? -8.092 7.524 0.365 1.00 97.44 111 GLU A N 1
ATOM 825 C CA . GLU A 1 111 ? -9.015 8.395 1.112 1.00 97.44 111 GLU A CA 1
ATOM 826 C C . GLU A 1 111 ? -9.691 7.731 2.316 1.00 97.44 111 GLU A C 1
ATOM 828 O O . GLU A 1 111 ? -10.249 8.422 3.173 1.00 97.44 111 GLU A O 1
ATOM 833 N N . PHE A 1 112 ? -9.689 6.398 2.384 1.00 98.25 112 PHE A N 1
ATOM 834 C CA . PHE A 1 112 ? -10.424 5.660 3.404 1.00 98.25 112 PHE A CA 1
ATOM 835 C C . PHE A 1 112 ? -9.617 4.505 3.974 1.00 98.25 112 PHE A C 1
ATOM 837 O O . PHE A 1 112 ? -8.946 3.768 3.257 1.00 98.25 112 PHE A O 1
ATOM 844 N N . VAL A 1 113 ? -9.794 4.296 5.274 1.00 98.50 113 VAL A N 1
ATOM 845 C CA . VAL A 1 113 ? -9.193 3.200 6.028 1.00 98.50 113 VAL A CA 1
ATOM 846 C C . VAL A 1 113 ? -10.266 2.353 6.702 1.00 98.50 113 VAL A C 1
ATOM 848 O O . VAL A 1 113 ? -11.352 2.825 7.070 1.00 9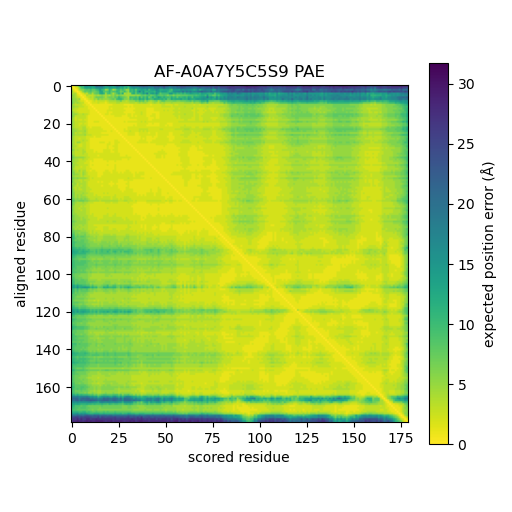8.50 113 VAL A O 1
ATOM 851 N N . ARG A 1 114 ? -9.958 1.074 6.882 1.00 98.44 114 ARG A N 1
ATOM 852 C CA . ARG A 1 114 ? -10.694 0.147 7.738 1.00 98.44 114 ARG A CA 1
ATOM 853 C C . ARG A 1 114 ? -10.013 0.084 9.098 1.00 98.44 114 ARG A C 1
ATOM 855 O O . ARG A 1 114 ? -8.796 0.155 9.176 1.00 98.44 114 ARG A O 1
ATOM 862 N N . ILE A 1 115 ? -10.803 -0.069 10.160 1.00 98.25 115 ILE A N 1
ATOM 863 C CA . ILE A 1 115 ? -10.291 -0.230 11.525 1.00 98.25 115 ILE A CA 1
ATOM 864 C C . ILE A 1 115 ? -10.930 -1.459 12.160 1.00 98.25 115 ILE A C 1
ATOM 866 O O . ILE A 1 115 ? -12.163 -1.574 12.212 1.00 98.25 115 ILE A O 1
ATOM 870 N N . GLU A 1 116 ? -10.105 -2.343 12.701 1.00 98.00 116 GLU A N 1
ATOM 871 C CA . GLU A 1 116 ? -10.508 -3.579 13.360 1.00 98.00 116 GLU A CA 1
ATOM 872 C C . GLU A 1 116 ? -9.921 -3.674 14.772 1.00 98.00 116 GLU A C 1
ATOM 874 O O . GLU A 1 116 ? -8.894 -3.083 15.095 1.00 98.00 116 GLU A O 1
ATOM 879 N N . LEU A 1 117 ? -10.625 -4.400 15.633 1.00 97.69 117 LEU A N 1
ATOM 880 C CA . LEU A 1 117 ? -10.184 -4.771 16.965 1.00 97.69 117 LEU A CA 1
ATOM 881 C C . LEU A 1 117 ? -9.740 -6.226 16.927 1.00 97.69 117 LEU A C 1
ATOM 883 O O . LEU A 1 117 ? -10.526 -7.103 16.551 1.00 97.69 117 LEU A O 1
ATOM 887 N N . TRP A 1 118 ? -8.524 -6.461 17.390 1.00 96.75 118 TRP A N 1
ATOM 888 C CA . TRP A 1 118 ? -7.936 -7.781 17.546 1.00 96.75 118 TRP A CA 1
ATOM 889 C C . TRP A 1 118 ? -7.569 -8.001 19.007 1.00 96.75 118 TRP A C 1
ATOM 891 O O . TRP A 1 118 ? -7.388 -7.044 19.766 1.00 96.75 118 TRP A O 1
ATOM 901 N N . ARG A 1 119 ? -7.513 -9.265 19.417 1.00 95.50 119 ARG A N 1
ATOM 902 C CA . ARG A 1 119 ? -7.018 -9.662 20.730 1.00 95.50 119 ARG A CA 1
ATOM 903 C C . ARG A 1 119 ? -6.094 -10.850 20.575 1.00 95.50 119 ARG A C 1
ATOM 905 O O . ARG A 1 119 ? -6.511 -11.875 20.032 1.00 95.50 119 ARG A O 1
ATOM 912 N N . ASP A 1 120 ? -4.866 -10.700 21.049 1.00 90.00 120 ASP A N 1
ATOM 913 C CA . ASP A 1 120 ? -3.767 -11.597 20.724 1.00 90.00 120 ASP A CA 1
ATOM 914 C C . ASP A 1 120 ? -3.713 -11.752 19.186 1.00 90.00 120 ASP A C 1
ATOM 916 O O . ASP A 1 120 ? -3.618 -10.758 18.473 1.00 90.00 120 ASP A O 1
ATOM 920 N N . SER A 1 121 ? -3.887 -12.958 18.644 1.00 89.38 121 SER A N 1
ATOM 921 C CA . SER A 1 121 ? -3.970 -13.196 17.189 1.00 89.38 121 SER A CA 1
ATOM 922 C C . SER A 1 121 ? -5.392 -13.470 16.682 1.00 89.38 121 SER A C 1
ATOM 924 O O . SER A 1 121 ? -5.576 -13.971 15.575 1.00 89.38 121 SER A O 1
ATOM 926 N N . SER A 1 122 ? -6.413 -13.204 17.499 1.00 93.62 122 SER A N 1
ATOM 927 C CA . SER A 1 122 ? -7.812 -13.469 17.159 1.00 93.62 122 SER A CA 1
ATOM 928 C C . SER A 1 122 ? -8.548 -12.186 16.797 1.00 93.62 122 SER A C 1
ATOM 930 O O . SER A 1 122 ? -8.585 -11.225 17.569 1.00 93.62 122 SER A O 1
ATOM 932 N N . PHE A 1 123 ? -9.202 -12.198 15.638 1.00 96.12 123 PHE A N 1
ATOM 933 C CA . PHE A 1 123 ? -10.114 -11.134 15.242 1.00 96.12 123 PHE A CA 1
ATOM 934 C C . PHE A 1 123 ? -11.273 -11.031 16.240 1.00 96.12 123 PHE A C 1
ATOM 936 O O . PHE A 1 123 ? -11.935 -12.028 16.542 1.00 96.12 123 PHE A O 1
ATOM 943 N N . VAL A 1 124 ? -11.548 -9.817 16.723 1.00 97.25 124 VAL A N 1
ATOM 944 C CA . VAL A 1 124 ? -12.668 -9.551 17.637 1.00 97.25 124 VAL A CA 1
ATOM 945 C C . VAL A 1 124 ? -13.823 -8.908 16.882 1.00 97.25 124 VAL A C 1
ATOM 947 O O . VAL A 1 124 ? -14.945 -9.413 16.928 1.00 97.25 124 VAL A O 1
ATOM 950 N N . ARG A 1 125 ? -13.584 -7.774 16.207 1.00 97.38 125 ARG A N 1
ATOM 951 C CA . ARG A 1 125 ? -14.612 -7.092 15.399 1.00 97.38 125 ARG A CA 1
ATOM 952 C C . ARG A 1 125 ? -14.057 -6.017 14.475 1.00 97.38 125 ARG A C 1
ATOM 954 O O . ARG A 1 125 ? -13.047 -5.391 14.759 1.00 97.38 125 ARG A O 1
ATOM 961 N N . LYS A 1 126 ? -14.843 -5.657 13.459 1.00 97.69 126 LYS A N 1
ATOM 962 C CA . LYS A 1 126 ? -14.677 -4.398 12.719 1.00 97.69 126 LYS A CA 1
ATOM 963 C C . LYS A 1 126 ? -15.194 -3.228 13.561 1.00 97.69 126 LYS A C 1
ATOM 965 O O . LYS A 1 126 ? -16.365 -3.207 13.946 1.00 97.69 126 LYS A O 1
ATOM 970 N N . ILE A 1 127 ? -14.335 -2.248 13.839 1.00 97.88 127 ILE A N 1
ATOM 971 C CA . ILE A 1 127 ? -14.708 -0.976 14.480 1.00 97.88 127 ILE A CA 1
ATOM 972 C C . ILE A 1 127 ? -15.281 -0.017 13.431 1.00 97.88 127 ILE A C 1
ATOM 974 O O . ILE A 1 127 ? -16.328 0.601 13.648 1.00 97.88 127 ILE A O 1
ATOM 978 N N . LYS A 1 128 ? -14.613 0.082 12.278 1.00 98.12 128 LYS A N 1
ATOM 979 C CA . LYS A 1 128 ? -15.057 0.828 11.096 1.00 98.12 128 LYS A CA 1
ATOM 980 C C . LYS A 1 128 ? -14.805 -0.018 9.860 1.00 98.12 128 LYS A C 1
ATOM 982 O O . LYS A 1 128 ? -13.671 -0.394 9.605 1.00 98.12 128 LYS A O 1
ATOM 987 N N . ASN A 1 129 ? -15.850 -0.278 9.076 1.00 97.44 129 ASN A N 1
ATOM 988 C CA . ASN A 1 129 ? -15.680 -0.920 7.770 1.00 97.44 129 ASN A CA 1
ATOM 989 C C . ASN A 1 129 ? -15.024 0.029 6.750 1.00 97.44 129 ASN A C 1
ATOM 991 O O . ASN A 1 129 ? -14.328 -0.432 5.857 1.00 97.44 129 ASN A O 1
ATOM 995 N N . SER A 1 130 ? -15.272 1.334 6.904 1.00 97.88 130 SER A N 1
ATOM 996 C CA . SER A 1 130 ? -14.653 2.437 6.171 1.00 97.88 130 SER A CA 1
ATOM 997 C C . SER A 1 130 ? -14.800 3.719 6.997 1.00 97.88 130 SER A C 1
ATOM 999 O O . SER A 1 130 ? -15.857 3.969 7.590 1.00 97.88 130 SER A O 1
ATOM 1001 N N . THR A 1 131 ? -13.732 4.499 7.097 1.00 98.00 131 THR A N 1
ATOM 1002 C CA . THR A 1 131 ? -13.702 5.848 7.672 1.00 98.00 131 THR A CA 1
ATOM 1003 C C . THR A 1 131 ? -12.688 6.677 6.897 1.00 98.00 131 THR A C 1
ATOM 1005 O O . THR A 1 131 ? -11.751 6.109 6.346 1.00 98.00 131 THR A O 1
ATOM 1008 N N . ALA A 1 132 ? -12.881 7.995 6.835 1.00 98.44 132 ALA A N 1
ATOM 1009 C CA . ALA A 1 132 ? -11.943 8.882 6.153 1.00 98.44 132 ALA A CA 1
ATOM 1010 C C . ALA A 1 132 ? -10.522 8.715 6.715 1.00 98.44 132 ALA A C 1
ATOM 1012 O O . ALA A 1 132 ? -10.357 8.553 7.928 1.00 98.44 132 ALA A O 1
ATOM 1013 N N . ASN A 1 133 ? -9.526 8.770 5.837 1.00 98.19 133 ASN A N 1
ATOM 1014 C CA . ASN A 1 133 ? -8.110 8.799 6.172 1.00 98.19 133 ASN A CA 1
ATOM 1015 C C . ASN A 1 133 ? -7.698 10.221 6.607 1.00 98.19 133 ASN A C 1
ATOM 1017 O O . ASN A 1 133 ? -6.990 10.929 5.902 1.00 98.19 133 ASN A O 1
ATOM 1021 N N . ASP A 1 134 ? -8.213 10.679 7.752 1.00 97.62 134 ASP A N 1
ATOM 1022 C CA . ASP A 1 134 ? -7.988 12.031 8.297 1.00 97.62 134 ASP A CA 1
ATOM 1023 C C . ASP A 1 134 ? -7.175 12.027 9.611 1.00 97.62 134 ASP A C 1
ATOM 1025 O O . ASP A 1 134 ? -7.172 12.997 10.381 1.00 97.62 134 ASP A O 1
ATOM 1029 N N . GLY A 1 135 ? -6.496 10.908 9.880 1.00 97.94 135 GLY A N 1
ATOM 1030 C CA . GLY A 1 135 ? -5.615 10.700 11.029 1.00 97.94 135 GLY A CA 1
ATOM 1031 C C . GLY A 1 135 ? -6.320 10.362 12.346 1.00 97.94 135 GLY A C 1
ATOM 1032 O O . GLY A 1 135 ? -5.655 10.260 13.387 1.00 97.94 135 GLY A O 1
ATOM 1033 N N . LYS A 1 136 ? -7.656 10.212 12.373 1.00 97.81 136 LYS A N 1
ATOM 1034 C CA . LYS A 1 136 ? -8.373 9.831 13.602 1.00 97.81 136 LYS A CA 1
ATOM 1035 C C . LYS A 1 136 ? -9.742 9.191 13.387 1.00 97.81 136 LYS A C 1
ATOM 1037 O O . LYS A 1 136 ? -10.516 9.535 12.508 1.00 97.81 136 LYS A O 1
ATOM 1042 N N . SER A 1 137 ? -10.140 8.339 14.327 1.00 98.12 137 SER A N 1
ATOM 1043 C CA . SER A 1 137 ? -11.524 7.879 14.427 1.00 98.12 137 SER A CA 1
ATOM 1044 C C . SER A 1 137 ? -11.941 7.709 15.877 1.00 98.12 137 SER A C 1
ATOM 1046 O O . SER A 1 137 ? -11.236 7.119 16.692 1.00 98.12 137 SER A O 1
ATOM 1048 N N . ASN A 1 138 ? -13.117 8.229 16.215 1.00 97.69 138 ASN A N 1
ATOM 1049 C CA . ASN A 1 138 ? -13.672 8.071 17.551 1.00 97.69 138 ASN A CA 1
ATOM 1050 C C . ASN A 1 138 ? -14.410 6.737 17.672 1.00 97.69 138 ASN A C 1
ATOM 1052 O O . ASN A 1 138 ? -15.332 6.456 16.901 1.00 97.69 138 ASN A O 1
ATOM 1056 N N . TRP A 1 139 ? -14.091 5.977 18.715 1.00 97.81 139 TRP A N 1
ATOM 1057 C CA . TRP A 1 139 ? -14.749 4.719 19.039 1.00 97.81 139 TRP A CA 1
ATOM 1058 C C . TRP A 1 139 ? -15.214 4.703 20.493 1.00 97.81 139 TRP A C 1
ATOM 1060 O O . TRP A 1 139 ? -14.476 5.065 21.405 1.00 97.81 139 TRP A O 1
ATOM 1070 N N . LYS A 1 140 ? -16.471 4.305 20.710 1.00 97.75 140 LYS A N 1
ATOM 1071 C CA . LYS A 1 140 ? -16.999 4.009 22.043 1.00 97.75 140 LYS A CA 1
ATOM 1072 C C . LYS A 1 140 ? -16.871 2.510 22.262 1.00 97.75 140 LYS A C 1
ATOM 1074 O O . LYS A 1 140 ? -17.489 1.769 21.501 1.00 97.75 140 LYS A O 1
ATOM 1079 N N . VAL A 1 141 ? -16.119 2.095 23.282 1.00 97.56 141 VAL A N 1
ATOM 1080 C CA . VAL A 1 141 ? -15.921 0.673 23.601 1.00 97.56 141 VAL A CA 1
ATOM 1081 C C . VAL A 1 141 ? -17.286 0.054 23.932 1.00 97.56 141 VAL A C 1
ATOM 1083 O O . VAL A 1 141 ? -17.915 0.499 24.899 1.00 97.56 141 VAL A O 1
ATOM 1086 N N . PRO A 1 142 ? -17.785 -0.903 23.131 1.00 97.06 142 PRO A N 1
ATOM 1087 C CA . PRO A 1 142 ? -19.085 -1.526 23.344 1.00 97.06 142 PRO A CA 1
ATOM 1088 C C . PRO A 1 142 ? -19.154 -2.353 24.632 1.00 97.06 142 PRO A C 1
ATOM 1090 O O . PRO A 1 142 ? -18.133 -2.824 25.131 1.00 97.06 142 PRO A O 1
ATOM 1093 N N . ASP A 1 143 ? -20.368 -2.551 25.146 1.00 95.81 143 ASP A N 1
ATOM 1094 C CA . ASP A 1 143 ? -20.604 -3.307 26.384 1.00 95.81 143 ASP A CA 1
ATOM 1095 C C . ASP A 1 143 ? -20.374 -4.823 26.225 1.00 95.81 143 ASP A C 1
ATOM 1097 O O . ASP A 1 143 ? -20.171 -5.512 27.224 1.00 95.81 143 ASP A O 1
ATOM 1101 N N . ASP A 1 144 ? -20.367 -5.324 24.983 1.00 95.56 144 ASP A N 1
ATOM 1102 C CA . ASP A 1 144 ? -20.076 -6.714 24.606 1.00 95.56 144 ASP A CA 1
ATOM 1103 C C . ASP A 1 144 ? -18.577 -7.014 24.435 1.00 95.56 144 ASP A C 1
ATOM 1105 O O . ASP A 1 144 ? -18.211 -8.161 24.190 1.00 95.56 144 ASP A O 1
ATOM 1109 N N . VAL A 1 145 ? -17.689 -6.019 24.565 1.00 96.50 145 VAL A N 1
ATOM 1110 C CA . VAL A 1 145 ? -16.241 -6.277 24.567 1.00 96.50 145 VAL A CA 1
ATOM 1111 C C . VAL A 1 145 ? -15.827 -6.821 25.930 1.00 96.50 145 VAL A C 1
ATOM 1113 O O . VAL A 1 145 ? -15.986 -6.156 26.956 1.00 96.50 145 VAL A O 1
ATOM 1116 N N . GLU A 1 146 ? -15.252 -8.022 25.939 1.00 96.44 146 GLU A N 1
ATOM 1117 C CA . GLU A 1 146 ? -14.805 -8.659 27.174 1.00 96.44 146 GLU A CA 1
ATOM 1118 C C . GLU A 1 146 ? -13.620 -7.908 27.806 1.00 96.44 146 GLU A C 1
ATOM 1120 O O . GLU A 1 146 ? -12.643 -7.591 27.120 1.00 96.44 146 GLU A O 1
ATOM 1125 N N . PRO A 1 147 ? -13.646 -7.631 29.121 1.00 97.12 147 PRO A N 1
ATOM 1126 C CA . PRO A 1 147 ? -12.489 -7.083 29.813 1.00 97.12 147 PRO A CA 1
ATOM 1127 C C . PRO A 1 147 ? -11.275 -8.012 29.712 1.00 97.12 147 PRO A C 1
ATOM 1129 O O . PRO A 1 147 ? -11.397 -9.231 29.832 1.00 97.12 147 PRO A O 1
ATOM 1132 N N . GLY A 1 148 ? -10.092 -7.432 29.565 1.00 96.69 148 GLY A N 1
ATOM 1133 C CA . GLY A 1 148 ? -8.840 -8.171 29.485 1.00 96.69 148 GLY A CA 1
ATOM 1134 C C . GLY A 1 148 ? -7.734 -7.370 28.818 1.00 96.69 148 GLY A C 1
ATOM 1135 O O . GLY A 1 148 ? -7.956 -6.252 28.355 1.00 96.69 148 GLY A O 1
ATOM 1136 N N . ASP A 1 149 ? -6.555 -7.971 28.782 1.00 96.50 149 ASP A N 1
ATOM 1137 C CA . ASP A 1 149 ? -5.368 -7.432 28.125 1.00 96.50 149 ASP A CA 1
ATOM 1138 C C . ASP A 1 149 ? -5.181 -8.079 26.738 1.00 96.50 149 ASP A C 1
ATOM 1140 O O . ASP A 1 149 ? -5.955 -8.969 26.355 1.00 96.50 149 ASP A O 1
ATOM 1144 N N . GLY A 1 150 ? -4.159 -7.623 26.008 1.00 94.69 150 GLY A N 1
ATOM 1145 C CA . GLY A 1 150 ? -3.775 -8.166 24.701 1.00 94.69 150 GLY A CA 1
ATOM 1146 C C . GLY A 1 150 ? -4.611 -7.639 23.539 1.00 94.69 150 GLY A C 1
ATOM 1147 O O . GLY A 1 150 ? -4.674 -8.285 22.503 1.00 94.69 150 GLY A O 1
ATOM 1148 N N . TYR A 1 151 ? -5.313 -6.514 23.701 1.00 97.00 151 TYR A N 1
ATOM 1149 C CA . TYR A 1 151 ? -6.019 -5.897 22.581 1.00 97.00 151 TYR A CA 1
ATOM 1150 C C . TYR A 1 151 ? -5.064 -5.076 21.721 1.00 97.00 151 TYR A C 1
ATOM 1152 O O . TYR A 1 151 ? -4.218 -4.361 22.251 1.00 97.00 151 TYR A O 1
ATOM 1160 N N . HIS A 1 152 ? -5.276 -5.120 20.411 1.00 95.94 152 HIS A N 1
ATOM 1161 C CA . HIS A 1 152 ? -4.559 -4.328 19.415 1.00 95.94 152 HIS A CA 1
ATOM 1162 C C . HIS A 1 152 ? -5.569 -3.727 18.437 1.00 95.94 152 HIS A C 1
ATOM 1164 O O . HIS A 1 152 ? -6.682 -4.244 18.262 1.00 95.94 152 HIS A O 1
ATOM 1170 N N . ILE A 1 153 ? -5.205 -2.601 17.832 1.00 97.31 153 ILE A N 1
ATOM 1171 C CA . ILE A 1 153 ? -5.969 -2.018 16.732 1.00 97.31 153 ILE A CA 1
ATOM 1172 C C . ILE A 1 153 ? -5.255 -2.395 15.446 1.00 97.31 153 ILE A C 1
ATOM 1174 O O . ILE A 1 153 ? -4.067 -2.151 15.344 1.00 97.31 153 ILE A O 1
ATOM 1178 N N . TYR A 1 154 ? -5.996 -2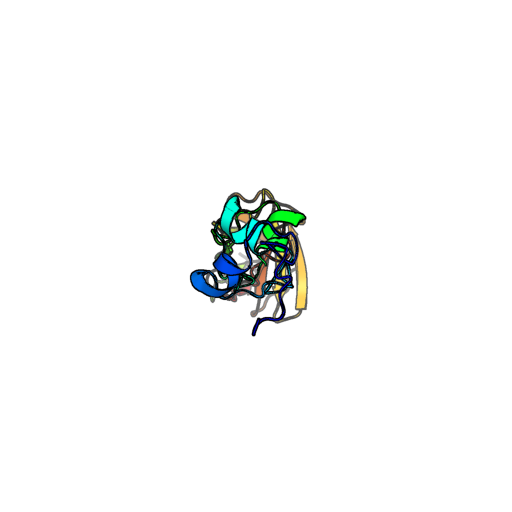.933 14.484 1.00 97.00 154 TYR A N 1
ATOM 1179 C CA . TYR A 1 154 ? -5.528 -3.110 13.113 1.00 97.00 154 TYR A CA 1
ATOM 1180 C C . TYR A 1 154 ? -6.139 -2.016 12.245 1.00 97.00 154 TYR A C 1
ATOM 1182 O O . TYR A 1 154 ? -7.348 -1.749 12.339 1.00 97.00 154 TYR A O 1
ATOM 1190 N N . ILE A 1 155 ? -5.325 -1.384 11.412 1.00 97.81 155 ILE A N 1
ATOM 1191 C CA . ILE A 1 155 ? -5.757 -0.396 10.429 1.00 97.81 155 ILE A CA 1
ATOM 1192 C C . ILE A 1 155 ? -5.249 -0.802 9.049 1.00 97.81 155 ILE A C 1
ATOM 1194 O O . ILE A 1 155 ? -4.145 -1.304 8.925 1.00 97.81 155 ILE A O 1
ATOM 1198 N N . GLN A 1 156 ? -6.057 -0.597 8.014 1.00 97.88 156 GLN A N 1
ATOM 1199 C CA . GLN A 1 156 ? -5.712 -0.989 6.647 1.00 97.88 156 GLN A CA 1
ATOM 1200 C C . GLN A 1 156 ? -6.282 0.020 5.657 1.00 97.88 156 GLN A C 1
ATOM 1202 O O . GLN A 1 156 ? -7.434 0.453 5.812 1.00 97.88 156 GLN A O 1
ATOM 1207 N N . SER A 1 157 ? -5.515 0.366 4.627 1.00 97.88 157 SER A N 1
ATOM 1208 C CA . SER A 1 157 ? -6.020 1.124 3.484 1.00 97.88 157 SER A CA 1
ATOM 1209 C C . SER A 1 157 ? -7.110 0.352 2.740 1.00 97.88 157 SER A C 1
ATOM 1211 O O . SER A 1 157 ? -7.023 -0.849 2.498 1.00 97.88 157 SER A O 1
ATOM 1213 N N . ILE A 1 158 ? -8.175 1.048 2.345 1.00 97.50 158 ILE A N 1
ATOM 1214 C CA . ILE A 1 158 ? -9.204 0.453 1.482 1.00 97.50 158 ILE A CA 1
ATOM 1215 C C . ILE A 1 158 ? -8.787 0.470 0.009 1.00 97.50 158 ILE A C 1
ATOM 1217 O O . ILE A 1 158 ? -9.231 -0.403 -0.735 1.00 97.50 158 ILE A O 1
ATOM 1221 N N . ALA A 1 159 ? -7.982 1.450 -0.406 1.00 96.25 159 ALA A N 1
ATOM 1222 C CA . ALA A 1 159 ? -7.521 1.576 -1.787 1.00 96.25 159 ALA A CA 1
ATOM 1223 C C . ALA A 1 159 ? -6.419 0.554 -2.102 1.00 96.25 159 ALA A C 1
ATOM 1225 O O . ALA A 1 159 ? -6.497 -0.129 -3.121 1.00 96.25 159 ALA A O 1
ATOM 1226 N N . THR A 1 160 ? -5.481 0.383 -1.169 1.00 95.31 160 THR A N 1
ATOM 1227 C CA . THR A 1 160 ? -4.273 -0.429 -1.335 1.00 95.31 160 THR A CA 1
ATOM 1228 C C . THR A 1 160 ? -4.118 -1.342 -0.116 1.00 95.31 160 THR A C 1
ATOM 1230 O O . THR A 1 160 ? -3.438 -0.986 0.841 1.00 95.31 160 THR A O 1
ATOM 1233 N N . PRO A 1 161 ? -4.771 -2.520 -0.081 1.00 94.44 161 PRO A N 1
ATOM 1234 C CA . PRO A 1 161 ? -4.839 -3.353 1.126 1.00 94.44 161 PRO A CA 1
ATOM 1235 C C . PRO A 1 161 ? -3.498 -3.860 1.673 1.00 94.44 161 PRO A C 1
ATOM 1237 O O . PRO A 1 161 ? -3.480 -4.347 2.801 1.00 94.44 161 PRO A O 1
ATOM 1240 N N . ALA A 1 162 ? -2.420 -3.780 0.887 1.00 92.38 162 ALA A N 1
ATOM 1241 C CA . ALA A 1 162 ? -1.060 -4.061 1.340 1.00 92.38 162 ALA A CA 1
ATOM 1242 C C . ALA A 1 162 ? -0.551 -3.017 2.351 1.00 92.38 162 ALA A C 1
ATOM 1244 O O . ALA A 1 162 ? 0.220 -3.365 3.235 1.00 92.38 162 ALA A O 1
ATOM 1245 N N . ILE A 1 163 ? -1.046 -1.775 2.279 1.00 95.38 163 ILE A N 1
ATOM 1246 C CA . ILE A 1 163 ? -0.726 -0.726 3.245 1.00 95.38 163 ILE A CA 1
ATOM 1247 C C . ILE A 1 163 ? -1.602 -0.917 4.484 1.00 95.38 163 ILE A C 1
ATOM 1249 O O . ILE A 1 163 ? -2.779 -0.516 4.528 1.00 95.38 163 ILE A O 1
ATOM 1253 N N . ASP A 1 164 ? -1.028 -1.536 5.507 1.00 95.75 164 ASP A N 1
ATOM 1254 C CA . ASP A 1 164 ? -1.677 -1.778 6.785 1.00 95.75 164 ASP A CA 1
ATOM 1255 C C . ASP A 1 164 ? -0.727 -1.622 7.980 1.00 95.75 164 ASP A C 1
ATOM 1257 O O . ASP A 1 164 ? 0.478 -1.445 7.835 1.00 95.75 164 ASP A O 1
ATOM 1261 N N . ASP A 1 165 ? -1.307 -1.599 9.179 1.00 94.69 165 ASP A N 1
ATOM 1262 C CA . ASP A 1 165 ? -0.567 -1.650 10.435 1.00 94.69 165 ASP A CA 1
ATOM 1263 C C . ASP A 1 165 ? -1.389 -2.417 11.479 1.00 94.69 165 ASP A C 1
ATOM 1265 O O . ASP A 1 165 ? -2.546 -2.090 11.777 1.00 94.69 165 ASP A O 1
ATOM 1269 N N . ILE A 1 166 ? -0.780 -3.469 12.029 1.00 79.75 166 ILE A N 1
ATOM 1270 C CA . ILE A 1 166 ? -1.358 -4.348 13.058 1.00 79.75 166 ILE A CA 1
ATOM 1271 C C . ILE A 1 166 ? -1.292 -3.728 14.460 1.00 79.75 166 ILE A C 1
ATOM 1273 O O . ILE A 1 166 ? -1.952 -4.216 15.380 1.00 79.75 166 ILE A O 1
ATOM 1277 N N . GLY A 1 167 ? -0.618 -2.591 14.612 1.00 73.25 167 GLY A N 1
ATOM 1278 C CA . GLY A 1 167 ? -0.519 -1.856 15.855 1.00 73.25 167 GLY A CA 1
ATOM 1279 C C . GLY A 1 167 ? 0.340 -2.620 16.851 1.00 73.25 167 GLY A C 1
ATOM 1280 O O . GLY A 1 167 ? -0.166 -3.383 17.676 1.00 73.25 167 GLY A O 1
ATOM 1281 N N . ASP A 1 168 ? 1.640 -2.337 16.841 1.00 74.62 168 ASP A N 1
ATOM 1282 C CA . ASP A 1 168 ? 2.611 -2.913 17.787 1.00 74.62 168 ASP A CA 1
ATOM 1283 C C . ASP A 1 168 ? 2.241 -2.656 19.259 1.00 74.62 168 ASP A C 1
ATOM 1285 O O . ASP A 1 168 ? 2.642 -3.383 20.169 1.00 74.62 168 ASP A O 1
ATOM 1289 N N . ASN A 1 169 ? 1.438 -1.618 19.502 1.00 85.56 169 ASN A N 1
ATOM 1290 C CA . ASN A 1 169 ? 0.989 -1.216 20.823 1.00 85.56 169 ASN A CA 1
ATOM 1291 C C . ASN A 1 169 ? -0.193 -2.064 21.300 1.00 85.56 169 ASN A C 1
ATOM 1293 O O . ASN A 1 169 ? -1.294 -2.026 20.740 1.00 85.56 169 ASN A O 1
ATOM 1297 N N . SER A 1 170 ? 0.009 -2.755 22.418 1.00 92.44 170 SER A N 1
ATOM 1298 C CA . SER A 1 170 ? -1.049 -3.484 23.108 1.00 92.44 170 SER A CA 1
ATOM 1299 C C . SER A 1 170 ? -1.805 -2.573 24.075 1.00 92.44 170 SER A C 1
ATOM 1301 O O . SER A 1 170 ? -1.256 -1.631 24.650 1.00 92.44 170 SER A O 1
ATOM 1303 N N . PHE A 1 171 ? -3.082 -2.850 24.318 1.00 95.94 171 PHE A N 1
ATOM 1304 C CA . PHE A 1 171 ? -3.850 -2.164 25.352 1.00 95.94 171 PHE A CA 1
ATOM 1305 C C . PHE A 1 171 ? -4.798 -3.111 26.090 1.00 95.94 171 PHE A C 1
ATOM 1307 O O . PHE A 1 171 ? -5.071 -4.241 25.683 1.00 95.94 171 PHE A O 1
ATOM 1314 N N . SER A 1 172 ? -5.303 -2.633 27.224 1.00 97.31 172 SER A N 1
ATOM 1315 C CA . SER A 1 172 ? -6.249 -3.354 28.073 1.00 97.31 172 SER A CA 1
ATOM 1316 C C . SER A 1 172 ? -7.635 -2.727 28.024 1.00 97.31 172 SER A C 1
ATOM 1318 O O . SER A 1 172 ? -7.788 -1.502 28.016 1.00 97.31 172 SER A O 1
ATOM 1320 N N . VAL A 1 173 ? -8.667 -3.566 28.058 1.00 97.50 173 VAL A N 1
ATOM 1321 C CA . VAL A 1 173 ? -10.062 -3.159 28.230 1.00 97.50 173 VAL A CA 1
ATOM 1322 C C . VAL A 1 173 ? -10.521 -3.511 29.642 1.00 97.50 173 VAL A C 1
ATOM 1324 O O . VAL A 1 173 ? -10.388 -4.644 30.096 1.00 97.50 173 VAL A O 1
ATOM 1327 N N . LYS A 1 174 ? -11.099 -2.547 30.367 1.00 96.88 174 LYS A N 1
ATOM 1328 C CA . LYS A 1 174 ? -11.614 -2.747 31.735 1.00 96.88 174 LYS A CA 1
ATOM 1329 C C . LYS A 1 174 ? -13.077 -2.338 31.851 1.00 96.88 174 LYS A C 1
ATOM 1331 O O . LYS A 1 174 ? -13.539 -1.410 31.187 1.00 96.88 174 LYS A O 1
ATOM 1336 N N . ARG A 1 175 ? -13.818 -2.982 32.761 1.00 94.00 175 ARG A N 1
ATOM 1337 C CA . ARG A 1 175 ? -15.173 -2.526 33.110 1.00 94.00 175 ARG A CA 1
ATOM 1338 C C . ARG A 1 175 ? -15.105 -1.118 33.698 1.00 94.00 175 ARG A C 1
ATOM 1340 O O . ARG A 1 175 ? -14.211 -0.795 34.487 1.00 94.00 175 ARG A O 1
ATOM 1347 N N . LYS A 1 176 ? -16.079 -0.281 33.349 1.00 82.88 176 LYS A N 1
ATOM 1348 C CA . LYS A 1 176 ? -16.298 0.982 34.052 1.00 82.88 176 LYS A CA 1
ATOM 1349 C C . LYS A 1 176 ? -16.631 0.657 35.509 1.00 82.88 176 LYS A C 1
ATOM 1351 O O . LYS A 1 176 ? -17.483 -0.190 35.767 1.00 82.88 176 LYS A O 1
ATOM 1356 N N . ARG A 1 177 ? -15.943 1.287 36.469 1.00 73.25 177 ARG A N 1
ATOM 1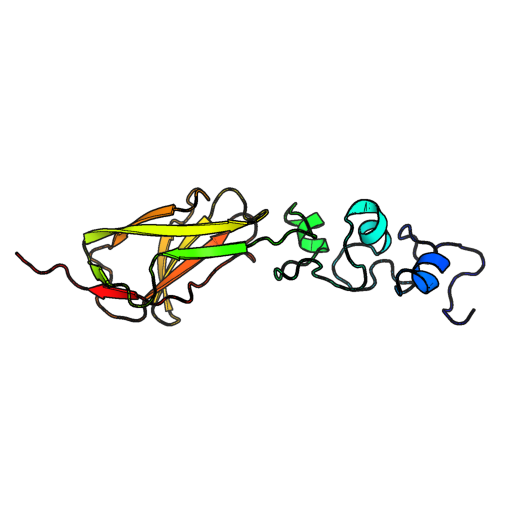357 C CA . ARG A 1 177 ? -16.307 1.132 37.885 1.00 73.25 177 ARG A CA 1
ATOM 1358 C C . ARG A 1 177 ? -17.751 1.610 38.052 1.00 73.25 177 ARG A C 1
ATOM 1360 O O . ARG A 1 177 ? -18.061 2.724 37.626 1.00 73.25 177 ARG A O 1
ATOM 1367 N N . ALA A 1 178 ? -18.604 0.767 38.633 1.00 63.66 178 ALA A N 1
ATOM 1368 C CA . ALA A 1 178 ? -19.922 1.194 39.081 1.00 63.66 178 ALA A CA 1
ATOM 1369 C C . ALA A 1 178 ? -19.737 2.353 40.075 1.00 63.66 178 ALA A C 1
ATOM 1371 O O . ALA A 1 178 ? -18.822 2.308 40.902 1.00 63.66 178 ALA A O 1
ATOM 1372 N N . ARG A 1 179 ? -20.527 3.416 39.905 1.00 57.31 179 ARG A N 1
ATOM 1373 C CA . ARG A 1 179 ? -20.619 4.503 40.884 1.00 57.31 17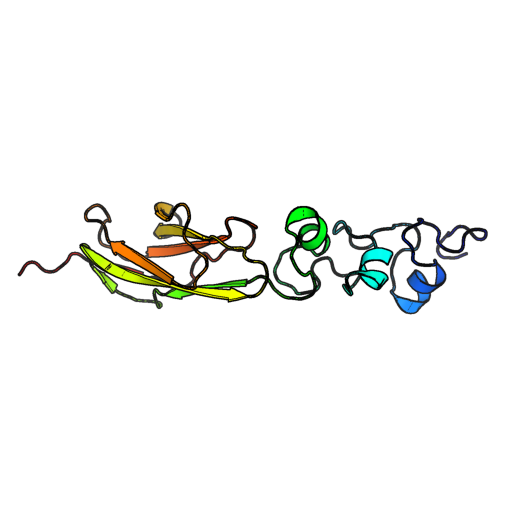9 ARG A CA 1
ATOM 1374 C C . ARG A 1 179 ? -21.497 4.070 42.044 1.00 57.31 179 ARG A C 1
ATOM 1376 O O . ARG A 1 179 ? -22.461 3.325 41.769 1.00 57.31 179 ARG A O 1
#

Radius of gyration: 23.35 Å; Cα contacts (8 Å, |Δi|>4): 402; chains: 1; bounding box: 50×26×77 Å